Protein AF-L8X4Z8-F1 (afdb_monomer)

Mean predicted aligned error: 19.28 Å

Solvent-accessible surface area (backbone atoms only — not comparable to full-atom values): 21452 Å² total; per-residue (Å²): 132,82,72,72,72,67,65,64,74,78,78,75,81,83,84,75,90,69,88,86,87,74,96,72,87,79,80,78,80,79,64,63,67,67,53,53,59,56,54,59,58,62,73,70,59,78,86,76,79,77,78,77,86,71,89,72,92,74,84,87,75,89,78,90,82,92,80,86,85,85,91,82,91,81,91,78,86,88,82,82,88,81,90,84,88,84,85,83,84,85,89,90,82,90,82,92,83,84,76,95,73,86,73,80,70,75,78,72,76,74,70,78,76,77,73,49,72,63,56,54,49,52,50,49,52,51,49,50,50,51,53,49,51,51,64,65,37,68,80,38,86,81,46,78,50,67,64,47,39,46,45,42,61,70,47,40,36,65,70,48,46,45,60,48,47,54,55,54,68,29,81,86,42,31,62,57,54,60,71,42,45,64,59,52,54,48,50,50,63,65,44,48,62,55,52,54,50,51,52,50,49,38,58,71,62,46,45,58,55,51,52,52,51,47,64,68,44,46,61,56,56,51,51,50,50,49,50,39,58,69,63,45,46,58,55,54,51,52,52,50,51,52,51,53,52,48,48,67,64,44,47,62,57,51,52,50,52,51,53,51,50,51,51,51,46,63,69,48,44,77,62,46,53,61,56,51,73,70,42,86,76,68,56,66,68,51,49,65,72,49,49,48,54,53,54,59,51,57,67,55,60,75,68,63,77,82,78,71,77,85,73,90,68,76,83,76,78,74,77,74,77,80,77,72,78,79,77,83,127

Radius of gyration: 33.54 Å; Cα contacts (8 Å, |Δi|>4): 37; chains: 1; bounding box: 78×81×76 Å

Secondary structure (DSSP, 8-state):
--STTTTTTSSS------------PPPPGGGHHHHHHHHHHHTTS---------------------------------------PPP-----------------------------HHHHHHHHHHHHHHHHHHHHHHT-TT--SHHHHHIIIIIIIIIIIHHHHHHHT-TTTHHHHHHHHHHHHHHHHHHHHHHHHHHHHIIIIIHHHHHHHHHHHHHHHHHHHHHIIIIIHHHHHHHHHHHHHHHHHHHHHHHHHHHHHHHHHHHHHHHHHHHHHH-TTS-HHHIIIIIHHHHHHHHHHTTTTTS----------------PPP---

Foldseek 3Di:
DPPPVPVVVPPPDDPPDDDDDDDDDDDDPPPPPVVVVVVVVVVPDDPPPPPPPDDDDDDDDDDDDDDDDDDDDDDDDDDDDDDDDDDDDDDDDDDDDDDDDPPPPPPPPPDPDPPDPVNVVVVVVVVVVVVVLCVVCVVPPVCPDVVVVCCVPPPCVVPPVVVVVCQCVPPVCVVVVVVCVVVVVVVCVVCVVVVVVVVVCCVVPVVVVVVVVCVVCVVVVVVVVVCCVVPVVVVVVVVVVVVVVVCVVCVVVVVVVVVVVVVVCVVCVVVVVVVVVVDPPDPVVCCVPPVVVVVVVVVVVVVPPPDDDDPPDDPPPPPPPPPDPDPDD

Sequence (329 aa):
MGVVCSMMTLIGRDVVSAPSLYHNPRPSSAFGIQQIQALLLLATMPSTSLRTTSDASRQKPKNKGKVVPQVTSGKQPQGADSTAVVRQPSPISATPKKSKAKNKAKKKEKKPHKTSIFDRLVQLILLGYLLFTVQQCHNDVDLKSPVCKAVQQRILQPLVYQPYNFVVTHPSVAPVLEASKPYRTQAVKASQPLVQAAQKLYIVRVAPHVAQLEKRTRPYVRNLKFHYARNVAPVVRTIQIYYTQLQNTLEPYINQAIAALIRLWLEVQPKLIPLIEESKFIPEWMREHVLIPLMRLRGRTGRIEGNQEPQGRTPHYQITHVEFPASSI

Structure (mmCIF, N/CA/C/O backbone):
data_AF-L8X4Z8-F1
#
_entry.id   AF-L8X4Z8-F1
#
loop_
_atom_site.group_PDB
_atom_site.id
_atom_site.type_symbol
_atom_site.label_atom_id
_atom_site.label_alt_id
_atom_site.label_comp_id
_atom_site.label_asym_id
_atom_site.label_entity_id
_atom_site.label_seq_id
_atom_site.pdbx_PDB_ins_code
_atom_site.Cartn_x
_atom_site.Cartn_y
_atom_site.Cartn_z
_atom_site.occupancy
_atom_site.B_iso_or_equiv
_atom_site.auth_seq_id
_atom_site.auth_comp_id
_atom_site.auth_asym_id
_atom_site.auth_atom_id
_atom_site.pdbx_PDB_model_num
ATOM 1 N N . MET A 1 1 ? -0.930 20.517 9.664 1.00 37.00 1 MET A N 1
ATOM 2 C CA . MET A 1 1 ? -0.672 19.059 9.673 1.00 37.00 1 MET A CA 1
ATOM 3 C C . MET A 1 1 ? -1.125 18.353 10.965 1.00 37.00 1 MET A C 1
ATOM 5 O O . MET A 1 1 ? -0.798 17.194 11.147 1.00 37.00 1 MET A O 1
ATOM 9 N N . GLY A 1 2 ? -1.927 18.983 11.838 1.00 32.34 2 GLY A N 1
ATOM 10 C CA . GLY A 1 2 ? -2.264 18.425 13.160 1.00 32.34 2 GLY A CA 1
ATOM 11 C C . GLY A 1 2 ? -3.538 17.576 13.265 1.00 32.34 2 GLY A C 1
ATOM 12 O O . GLY A 1 2 ? -3.843 17.128 14.358 1.00 32.34 2 GLY A O 1
ATOM 13 N N . VAL A 1 3 ? -4.293 17.352 12.182 1.00 32.88 3 VAL A N 1
ATOM 14 C CA . VAL A 1 3 ? -5.623 16.699 12.272 1.00 32.88 3 VAL A CA 1
ATOM 15 C C . VAL A 1 3 ? -5.598 15.225 11.836 1.00 32.88 3 VAL A C 1
ATOM 17 O O . VAL A 1 3 ? -6.420 14.436 12.281 1.00 32.88 3 VAL A O 1
ATOM 20 N N . VAL A 1 4 ? -4.606 14.803 11.044 1.00 36.41 4 VAL A N 1
ATOM 21 C CA . VAL A 1 4 ? -4.542 13.422 10.517 1.00 36.41 4 VAL A CA 1
ATOM 22 C C . VAL A 1 4 ? -3.961 12.429 11.539 1.00 36.41 4 VAL A C 1
ATOM 24 O O . VAL A 1 4 ? -4.280 11.248 11.501 1.00 36.41 4 VAL A O 1
ATOM 27 N N . CYS A 1 5 ? -3.184 12.896 12.523 1.00 34.69 5 CYS A N 1
ATOM 28 C CA . CYS A 1 5 ? -2.544 12.014 13.509 1.00 34.69 5 CYS A CA 1
ATOM 29 C C . CYS A 1 5 ? -3.503 11.508 14.608 1.00 34.69 5 CYS A C 1
ATOM 31 O O . CYS A 1 5 ? -3.172 10.577 15.331 1.00 34.69 5 CYS A O 1
ATOM 33 N N . SER A 1 6 ? -4.698 12.097 14.751 1.00 33.09 6 SER A N 1
ATOM 34 C CA . SER A 1 6 ? -5.607 11.763 15.860 1.00 33.09 6 SER A CA 1
ATOM 35 C C . SER A 1 6 ? -6.571 10.608 15.543 1.00 33.09 6 SER A C 1
ATOM 37 O O . SER A 1 6 ? -7.033 9.938 16.460 1.00 33.09 6 SER A O 1
ATOM 39 N N . MET A 1 7 ? -6.822 10.300 14.263 1.00 35.19 7 MET A N 1
ATOM 40 C CA . MET A 1 7 ? -7.724 9.200 13.881 1.00 35.19 7 MET A CA 1
ATOM 41 C C . MET A 1 7 ? -7.047 7.825 13.776 1.00 35.19 7 MET A C 1
ATOM 43 O O . MET A 1 7 ? -7.722 6.809 13.910 1.00 35.19 7 MET A O 1
ATOM 47 N N . MET A 1 8 ? -5.725 7.758 13.592 1.00 36.97 8 MET A N 1
ATOM 48 C CA . MET A 1 8 ? -5.013 6.474 13.470 1.00 36.97 8 MET A CA 1
ATOM 49 C C . MET A 1 8 ? -4.748 5.777 14.814 1.00 36.97 8 MET A C 1
ATOM 51 O O . MET A 1 8 ? -4.503 4.574 14.835 1.00 36.97 8 MET A O 1
ATOM 55 N N . THR A 1 9 ? -4.866 6.478 15.943 1.00 40.34 9 THR A N 1
ATOM 56 C CA . THR A 1 9 ? -4.594 5.900 17.273 1.00 40.34 9 THR A CA 1
ATOM 57 C C . THR A 1 9 ? -5.778 5.111 17.849 1.00 40.34 9 THR A C 1
ATOM 59 O O . THR A 1 9 ? -5.594 4.357 18.798 1.00 40.34 9 THR A O 1
ATOM 62 N N . LEU A 1 10 ? -6.981 5.229 17.274 1.00 39.78 10 LEU A N 1
ATOM 63 C CA . LEU A 1 10 ? -8.204 4.604 17.808 1.00 39.78 10 LEU A CA 1
ATOM 64 C C . LEU A 1 10 ? -8.654 3.326 17.081 1.00 39.78 10 LEU A C 1
ATOM 66 O O . LEU A 1 10 ? -9.565 2.664 17.558 1.00 39.78 10 LEU A O 1
ATOM 70 N N . ILE A 1 11 ? -8.017 2.943 15.967 1.00 41.72 11 ILE A N 1
ATOM 71 C CA . ILE A 1 11 ? -8.411 1.745 15.189 1.00 41.72 11 ILE A CA 1
ATOM 72 C C . ILE A 1 11 ? -7.437 0.563 15.414 1.00 41.72 11 ILE A C 1
ATOM 74 O O . ILE A 1 11 ? -7.699 -0.559 14.998 1.00 41.72 11 ILE A O 1
ATOM 78 N N . GLY A 1 12 ? -6.310 0.770 16.109 1.00 35.66 12 GLY A N 1
ATOM 79 C CA . GLY A 1 12 ? -5.199 -0.193 16.115 1.00 35.66 12 GLY A CA 1
ATOM 80 C C . GLY A 1 12 ? -5.082 -1.174 17.288 1.00 35.66 12 GLY A C 1
ATOM 81 O O . GLY A 1 12 ? -4.229 -2.055 17.221 1.00 35.66 12 GLY A O 1
ATOM 82 N N . ARG A 1 1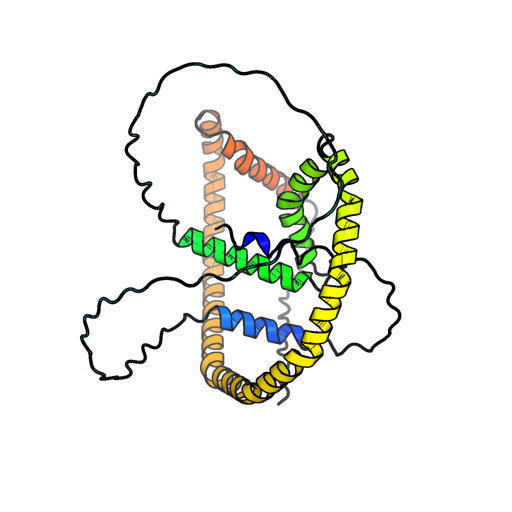3 ? -5.844 -1.048 18.381 1.00 42.56 13 ARG A N 1
ATOM 83 C CA . ARG A 1 13 ? -5.630 -1.886 19.579 1.00 42.56 13 ARG A CA 1
ATOM 84 C C . ARG A 1 13 ? -6.906 -2.087 20.390 1.00 42.56 13 ARG A C 1
ATOM 86 O O . ARG A 1 13 ? -7.042 -1.475 21.432 1.00 42.56 13 ARG A O 1
ATOM 93 N N . ASP A 1 14 ? -7.784 -2.968 19.925 1.00 37.44 14 ASP A N 1
ATOM 94 C CA . ASP A 1 14 ? -8.757 -3.669 20.774 1.00 37.44 14 ASP A CA 1
ATOM 95 C C . ASP A 1 14 ? -9.140 -4.997 20.096 1.00 37.44 14 ASP A C 1
ATOM 97 O O . ASP A 1 14 ? -10.219 -5.158 19.535 1.00 37.44 14 ASP A O 1
ATOM 101 N N . VAL A 1 15 ? -8.221 -5.969 20.123 1.00 42.84 15 VAL A N 1
ATOM 102 C CA . VAL A 1 15 ? -8.575 -7.394 20.020 1.00 42.84 15 VAL A CA 1
ATOM 103 C C . VAL A 1 15 ? -8.307 -7.995 21.393 1.00 42.84 15 VAL A C 1
ATOM 105 O O . VAL A 1 15 ? -7.276 -8.607 21.656 1.00 42.84 15 VAL A O 1
ATOM 108 N N . VAL A 1 16 ? -9.229 -7.727 22.314 1.00 39.03 16 VAL A N 1
ATOM 109 C CA . VAL A 1 16 ? -9.404 -8.554 23.504 1.00 39.03 16 VAL A CA 1
ATOM 110 C C . VAL A 1 16 ? -10.090 -9.827 23.017 1.00 39.03 16 VAL A C 1
ATOM 112 O O . VAL A 1 16 ? -11.229 -9.775 22.557 1.00 39.03 16 VAL A O 1
ATOM 115 N N . SER A 1 17 ? -9.375 -10.952 23.074 1.00 40.72 17 SER A N 1
ATOM 116 C CA . SER A 1 17 ? -9.927 -12.293 22.870 1.00 40.72 17 SER A CA 1
ATOM 117 C C . SER A 1 17 ? -11.180 -12.484 23.722 1.00 40.72 17 SER A C 1
ATOM 119 O O . SER A 1 17 ? -11.093 -12.617 24.941 1.00 40.72 17 SER A O 1
ATOM 121 N N . ALA A 1 18 ? -12.342 -12.520 23.076 1.00 34.31 18 ALA A N 1
ATOM 122 C CA . ALA A 1 18 ? -13.551 -13.106 23.635 1.00 34.31 18 ALA A CA 1
ATOM 123 C C . ALA A 1 18 ? -13.644 -14.572 23.166 1.00 34.31 18 ALA A C 1
ATOM 125 O O . ALA A 1 18 ? -13.315 -14.853 22.009 1.00 34.31 18 ALA A O 1
ATOM 126 N N . PRO A 1 19 ? -14.074 -15.518 24.020 1.00 39.41 19 PRO A N 1
ATOM 127 C CA . PRO A 1 19 ? -14.253 -16.908 23.621 1.00 39.41 19 PRO A CA 1
ATOM 128 C C . PRO A 1 19 ? -15.408 -17.018 22.615 1.00 39.41 19 PRO A C 1
ATOM 130 O O . PRO A 1 19 ? -16.550 -16.662 22.902 1.00 39.41 19 PRO A O 1
ATOM 133 N N . SER A 1 20 ? -15.078 -17.481 21.409 1.00 33.12 20 SER A N 1
ATOM 134 C CA . SER A 1 20 ? -16.014 -17.705 20.309 1.00 33.12 20 SER A CA 1
ATOM 135 C C . SER A 1 20 ? -16.843 -18.958 20.572 1.00 33.12 20 SER A C 1
ATOM 137 O O . SER A 1 20 ? -16.325 -20.072 20.548 1.00 33.12 20 SER A O 1
ATOM 139 N N . LEU A 1 21 ? -18.139 -18.764 20.800 1.00 37.91 21 LEU A N 1
ATOM 140 C CA . LEU A 1 21 ? -19.141 -19.823 20.861 1.00 37.91 21 LEU A CA 1
ATOM 141 C C . LEU A 1 21 ? -20.252 -19.502 19.855 1.00 37.91 21 LEU A C 1
ATOM 143 O O . LEU A 1 21 ? -21.391 -19.321 20.240 1.00 37.91 21 LEU A O 1
ATOM 147 N N . TYR A 1 22 ? -19.921 -19.363 18.567 1.00 34.00 22 TYR A N 1
ATOM 148 C CA . TYR A 1 22 ? -20.911 -19.441 17.484 1.00 34.00 22 TYR A CA 1
ATOM 149 C C . TYR A 1 22 ? -20.244 -19.915 16.189 1.00 34.00 22 TYR A C 1
ATOM 151 O O . TYR A 1 22 ? -19.525 -19.179 15.511 1.00 34.00 22 TYR A O 1
ATOM 159 N N . HIS A 1 23 ? -20.502 -21.176 15.847 1.00 39.84 23 HIS A N 1
ATOM 160 C CA . HIS A 1 23 ? -20.248 -21.735 14.527 1.00 39.84 23 HIS A CA 1
ATOM 161 C C . HIS A 1 23 ? -21.257 -21.121 13.547 1.00 39.84 23 HIS A C 1
ATOM 163 O O . HIS A 1 23 ? -22.454 -21.371 13.649 1.00 39.84 23 HIS A O 1
ATOM 169 N N . ASN A 1 24 ? -20.780 -20.319 12.597 1.00 32.84 24 ASN A N 1
ATOM 170 C CA . ASN A 1 24 ? -21.559 -19.891 11.437 1.00 32.84 24 ASN A CA 1
ATOM 171 C C . ASN A 1 24 ? -20.715 -20.192 10.181 1.00 32.84 24 ASN A C 1
ATOM 173 O O . ASN A 1 24 ? -19.528 -19.838 10.166 1.00 32.84 24 ASN A O 1
ATOM 177 N N . PRO A 1 25 ? -21.240 -20.913 9.174 1.00 41.84 25 PRO A N 1
ATOM 178 C CA . PRO A 1 25 ? -20.458 -21.348 8.023 1.00 41.84 25 PRO A CA 1
ATOM 179 C C . PRO A 1 25 ? -19.967 -20.161 7.183 1.00 41.84 25 PRO A C 1
ATOM 181 O O . PRO A 1 25 ? -20.708 -19.238 6.850 1.00 41.84 25 PRO A O 1
ATOM 184 N N . ARG A 1 26 ? -18.674 -20.209 6.844 1.00 32.94 26 ARG A N 1
ATOM 185 C CA . ARG A 1 26 ? -17.963 -19.237 6.005 1.00 32.94 26 ARG A CA 1
ATOM 186 C C . ARG A 1 26 ? -18.632 -19.090 4.629 1.00 32.94 26 ARG A C 1
ATOM 188 O O . ARG A 1 26 ? -18.750 -20.094 3.927 1.00 32.94 26 ARG A O 1
ATOM 195 N N . PRO A 1 27 ? -18.937 -17.869 4.159 1.00 39.81 27 PRO A N 1
ATOM 196 C CA . PRO A 1 27 ? -19.059 -17.624 2.731 1.00 39.81 27 PRO A CA 1
ATOM 197 C C . PRO A 1 27 ? -17.670 -17.716 2.077 1.00 39.81 27 PRO A C 1
ATOM 199 O O . PRO A 1 27 ? -16.679 -17.179 2.572 1.00 39.81 27 PRO A O 1
ATOM 202 N N . SER A 1 28 ? -17.620 -18.461 0.977 1.00 38.28 28 SER A N 1
ATOM 203 C CA . SER A 1 28 ? -16.429 -18.817 0.206 1.00 38.28 28 SER A CA 1
ATOM 204 C C . SER A 1 28 ? -15.561 -17.602 -0.165 1.00 38.28 28 SER A C 1
ATOM 206 O O . SER A 1 28 ? -16.025 -16.633 -0.767 1.00 38.28 28 SER A O 1
ATOM 208 N N . SER A 1 29 ? -14.272 -17.669 0.173 1.00 42.84 29 SER A N 1
ATOM 209 C CA . SER A 1 29 ? -13.252 -16.613 0.069 1.00 42.84 29 SER A CA 1
ATOM 210 C C . SER A 1 29 ? -12.743 -16.328 -1.355 1.00 42.84 29 SER A C 1
ATOM 212 O O . SER A 1 29 ? -11.677 -15.739 -1.527 1.00 42.84 29 SER A O 1
ATOM 214 N N . ALA A 1 30 ? -13.488 -16.710 -2.394 1.00 43.06 30 ALA A N 1
ATOM 215 C CA . ALA A 1 30 ? -13.075 -16.541 -3.791 1.00 43.06 30 ALA A CA 1
ATOM 216 C C . ALA A 1 30 ? -13.304 -15.118 -4.353 1.00 43.06 30 ALA A C 1
ATOM 218 O O . ALA A 1 30 ? -12.805 -14.792 -5.427 1.00 43.06 30 ALA A O 1
ATOM 219 N N . PHE A 1 31 ? -14.006 -14.233 -3.634 1.00 44.12 31 PHE A N 1
ATOM 220 C CA . PHE A 1 31 ? -14.315 -12.873 -4.111 1.00 44.12 31 PHE A CA 1
ATOM 221 C C . PHE A 1 31 ? -13.237 -11.811 -3.814 1.00 44.12 31 PHE A C 1
ATOM 223 O O . PHE A 1 31 ? -13.295 -10.711 -4.366 1.00 44.12 31 PHE A O 1
ATOM 230 N N . GLY A 1 32 ? -12.242 -12.114 -2.972 1.00 37.72 32 GLY A N 1
ATOM 231 C CA . GLY A 1 32 ? -11.318 -11.102 -2.439 1.00 37.72 32 GLY A CA 1
ATOM 232 C C . GLY A 1 32 ? -10.264 -10.585 -3.425 1.00 37.72 32 GLY A C 1
ATOM 233 O O . GLY A 1 32 ? -9.886 -9.420 -3.356 1.00 37.72 32 GLY A O 1
ATOM 234 N N . ILE A 1 33 ? -9.801 -11.408 -4.371 1.00 42.09 33 ILE A N 1
ATOM 235 C CA . ILE A 1 33 ? -8.648 -11.035 -5.212 1.00 42.09 33 ILE A CA 1
ATOM 236 C C . ILE A 1 33 ? -9.072 -10.172 -6.416 1.00 42.09 33 ILE A C 1
ATOM 238 O O . ILE A 1 33 ? -8.366 -9.229 -6.772 1.00 42.09 33 ILE A O 1
ATOM 242 N N . GLN A 1 34 ? -10.261 -10.391 -6.995 1.00 45.12 34 GLN A N 1
ATOM 243 C CA . GLN A 1 34 ? -10.725 -9.591 -8.141 1.00 45.12 34 GLN A CA 1
ATOM 244 C C . GLN A 1 34 ? -11.189 -8.170 -7.772 1.00 45.12 34 GLN A C 1
ATOM 246 O O . GLN A 1 34 ? -11.127 -7.275 -8.617 1.00 45.12 34 GLN A O 1
ATOM 251 N N . GLN A 1 35 ? -11.630 -7.914 -6.533 1.00 47.50 35 GLN A N 1
ATOM 252 C CA . GLN A 1 35 ? -12.006 -6.550 -6.126 1.00 47.50 35 GLN A CA 1
ATOM 253 C C . GLN A 1 35 ? -10.790 -5.634 -5.929 1.00 47.50 35 GLN A C 1
ATOM 255 O O . GLN A 1 35 ? -10.863 -4.446 -6.248 1.00 47.50 35 GLN A O 1
ATOM 260 N N . ILE A 1 36 ? -9.660 -6.178 -5.466 1.00 48.06 36 ILE A N 1
ATOM 261 C CA . ILE A 1 36 ? -8.453 -5.391 -5.173 1.00 48.06 36 ILE A CA 1
ATOM 262 C C . ILE A 1 36 ? -7.831 -4.837 -6.465 1.00 48.06 36 ILE A C 1
ATOM 264 O O . ILE A 1 36 ? -7.404 -3.684 -6.501 1.00 48.06 36 ILE A O 1
ATOM 268 N N . GLN A 1 37 ? -7.867 -5.600 -7.562 1.00 48.50 37 GLN A N 1
ATOM 269 C CA . GLN A 1 37 ? -7.353 -5.146 -8.860 1.00 48.50 37 GLN A CA 1
ATOM 270 C C . GLN A 1 37 ? -8.207 -4.018 -9.474 1.00 48.50 37 GLN A C 1
ATOM 272 O O . GLN A 1 37 ? -7.670 -3.114 -10.111 1.00 48.50 37 GLN A O 1
ATOM 277 N N . ALA A 1 38 ? -9.522 -4.013 -9.224 1.00 45.75 38 ALA A N 1
ATOM 278 C CA . ALA A 1 38 ? -10.418 -2.945 -9.672 1.00 45.75 38 ALA A CA 1
ATOM 279 C C . ALA A 1 38 ? -10.247 -1.644 -8.861 1.00 45.75 38 ALA A C 1
ATOM 281 O O . ALA A 1 38 ? -10.304 -0.555 -9.430 1.00 45.75 38 ALA A O 1
ATOM 282 N N . LEU A 1 39 ? -9.992 -1.744 -7.551 1.00 45.56 39 LEU A N 1
ATOM 283 C CA . LEU A 1 39 ? -9.729 -0.587 -6.685 1.00 45.56 39 LEU A CA 1
ATOM 284 C C . LEU A 1 39 ? -8.369 0.068 -6.973 1.00 45.56 39 LEU A C 1
ATOM 286 O O . LEU A 1 39 ? -8.277 1.295 -6.963 1.00 45.56 39 LEU A O 1
ATOM 290 N N . LEU A 1 40 ? -7.339 -0.719 -7.309 1.00 42.66 40 LEU A N 1
ATOM 291 C CA . LEU A 1 40 ? -6.023 -0.185 -7.679 1.00 42.66 40 LEU A CA 1
ATOM 292 C C . LEU A 1 40 ? -6.044 0.551 -9.037 1.00 42.66 40 LEU A C 1
ATOM 294 O O . LEU A 1 40 ? -5.334 1.539 -9.207 1.00 42.66 40 LEU A O 1
ATOM 298 N N . LEU A 1 41 ? -6.893 0.118 -9.980 1.00 47.47 41 LEU A N 1
ATOM 299 C CA . LEU A 1 41 ? -7.085 0.776 -11.284 1.00 47.47 41 LEU A CA 1
ATOM 300 C C . LEU A 1 41 ? -7.941 2.054 -11.213 1.00 47.47 41 LEU A C 1
ATOM 302 O O . LEU A 1 41 ? -7.772 2.948 -12.038 1.00 47.47 41 LEU A O 1
ATOM 306 N N . LEU A 1 42 ? -8.836 2.177 -10.228 1.00 45.06 42 LEU A N 1
ATOM 307 C CA . LEU A 1 42 ? -9.616 3.405 -10.013 1.00 45.06 42 LEU A CA 1
ATOM 308 C C . LEU A 1 42 ? -8.787 4.524 -9.357 1.00 45.06 42 LEU A C 1
ATOM 310 O O . LEU A 1 42 ? -9.090 5.698 -9.554 1.00 45.06 42 LEU A O 1
ATOM 314 N N . ALA A 1 43 ? -7.723 4.182 -8.623 1.00 41.16 43 ALA A N 1
ATOM 315 C CA . ALA A 1 43 ? -6.859 5.154 -7.947 1.00 41.16 43 ALA A CA 1
ATOM 316 C C . ALA A 1 43 ? -5.835 5.848 -8.871 1.00 41.16 43 ALA A C 1
ATOM 318 O O . ALA A 1 43 ? -5.255 6.859 -8.478 1.00 41.16 43 ALA A O 1
ATOM 319 N N . THR A 1 44 ? -5.609 5.341 -10.090 1.00 40.34 44 THR A N 1
ATOM 320 C CA . THR A 1 44 ? -4.631 5.890 -11.052 1.00 40.34 44 THR A CA 1
ATOM 321 C C . THR A 1 44 ? -5.255 6.690 -12.195 1.00 40.34 44 THR A C 1
ATOM 323 O O . THR A 1 44 ? -4.532 7.191 -13.055 1.00 40.34 44 THR A O 1
ATOM 326 N N . MET A 1 45 ? -6.578 6.872 -12.205 1.00 34.78 45 MET A N 1
ATOM 327 C CA . MET A 1 45 ? -7.236 7.740 -13.181 1.00 34.78 45 MET A CA 1
ATOM 328 C C . MET A 1 45 ? -6.933 9.213 -12.848 1.00 34.78 45 MET A C 1
ATOM 330 O O . MET A 1 45 ? -7.309 9.680 -11.768 1.00 34.78 45 MET A O 1
ATOM 334 N N . PRO A 1 46 ? -6.266 9.978 -13.735 1.00 41.84 46 PRO A N 1
ATOM 335 C CA . PRO A 1 46 ? -6.149 11.416 -13.559 1.00 41.84 46 PRO A CA 1
ATOM 336 C C . PRO A 1 46 ? -7.558 12.009 -13.576 1.00 41.84 46 PRO A C 1
ATOM 338 O O . PRO A 1 46 ? -8.340 11.752 -14.488 1.00 41.84 46 PRO A O 1
ATOM 341 N N . SER A 1 47 ? -7.885 12.793 -12.550 1.00 38.56 47 SER A N 1
ATOM 342 C CA . SER A 1 47 ? -9.129 13.554 -12.485 1.00 38.56 47 SER A CA 1
ATOM 343 C C . SER A 1 47 ? -9.149 14.553 -13.645 1.00 38.56 47 SER A C 1
ATOM 345 O O . SER A 1 47 ? -8.624 15.664 -13.544 1.00 38.56 47 SER A O 1
ATOM 347 N N . THR A 1 48 ? -9.696 14.144 -14.790 1.00 39.06 48 THR A N 1
ATOM 348 C CA . THR A 1 48 ? -10.044 15.057 -15.871 1.00 39.06 48 THR A CA 1
ATOM 349 C C . THR A 1 48 ? -11.189 15.908 -15.353 1.00 39.06 48 THR A C 1
ATOM 351 O O . THR A 1 48 ? -12.344 15.485 -15.335 1.00 39.06 48 THR A O 1
ATOM 354 N N . SER A 1 49 ? -10.834 17.095 -14.869 1.00 36.50 49 SER A N 1
ATOM 355 C CA . SER A 1 49 ? -11.754 18.177 -14.552 1.00 36.50 49 SER A CA 1
ATOM 356 C C . SER A 1 49 ? -12.589 18.481 -15.797 1.00 36.50 49 SER A C 1
ATOM 358 O O . SER A 1 49 ? -12.155 19.212 -16.689 1.00 36.50 49 SER A O 1
ATOM 360 N N . LEU A 1 50 ? -13.774 17.872 -15.889 1.00 36.22 50 LEU A N 1
ATOM 361 C CA . LEU A 1 50 ? -14.803 18.300 -16.823 1.00 36.22 50 LEU A CA 1
ATOM 362 C C . LEU A 1 50 ? -15.241 19.695 -16.369 1.00 36.22 50 LEU A C 1
ATOM 364 O O . LEU A 1 50 ? -16.037 19.851 -15.444 1.00 36.22 50 LEU A O 1
ATOM 368 N N . ARG A 1 51 ? -14.697 20.725 -17.020 1.00 38.44 51 ARG A N 1
ATOM 369 C CA . ARG A 1 51 ? -15.300 22.056 -17.031 1.00 38.44 51 ARG A CA 1
ATOM 370 C C . ARG A 1 51 ? -16.639 21.942 -17.750 1.00 38.44 51 ARG A C 1
ATOM 372 O O . ARG A 1 51 ? -16.711 22.041 -18.968 1.00 38.44 51 ARG A O 1
ATOM 379 N N . THR A 1 52 ? -17.701 21.743 -16.984 1.00 36.81 52 THR A N 1
ATOM 380 C CA . THR A 1 52 ? -19.057 22.061 -17.419 1.00 36.81 52 THR A CA 1
ATOM 381 C C . THR A 1 52 ? -19.174 23.582 -17.463 1.00 36.81 52 THR A C 1
ATOM 383 O O . THR A 1 52 ? -19.395 24.235 -16.444 1.00 36.81 52 THR A O 1
ATOM 386 N N . THR A 1 53 ? -18.969 24.165 -18.642 1.00 45.66 53 THR A N 1
ATOM 387 C CA . THR A 1 53 ? -19.444 25.513 -18.959 1.00 45.66 53 THR A CA 1
ATOM 388 C C . THR A 1 53 ? -20.955 25.431 -19.138 1.00 45.66 53 THR A C 1
ATOM 390 O O . THR A 1 53 ? -21.450 25.246 -20.245 1.00 45.66 53 THR A O 1
ATOM 393 N N . SER A 1 54 ? -21.687 25.475 -18.029 1.00 45.16 54 SER A N 1
ATOM 394 C CA . SER A 1 54 ? -23.126 25.709 -18.044 1.00 45.16 54 SER A CA 1
ATOM 395 C C . SER A 1 54 ? -23.366 27.198 -17.839 1.00 45.16 54 SER A C 1
ATOM 397 O O . SER A 1 54 ? -23.123 27.731 -16.752 1.00 45.16 54 SER A O 1
ATOM 399 N N . ASP A 1 55 ? -23.822 27.835 -18.911 1.00 47.66 55 ASP A N 1
ATOM 400 C CA . ASP A 1 55 ? -24.517 29.111 -18.915 1.00 47.66 55 ASP A CA 1
ATOM 401 C C . ASP A 1 55 ? -25.475 29.243 -17.728 1.00 47.66 55 ASP A C 1
ATOM 403 O O . ASP A 1 55 ? -26.392 28.443 -17.543 1.00 47.66 55 ASP A O 1
ATOM 407 N N . ALA A 1 56 ? -25.284 30.303 -16.948 1.00 42.81 56 ALA A N 1
ATOM 408 C CA . ALA A 1 56 ? -26.300 30.825 -16.051 1.00 42.81 56 ALA A CA 1
ATOM 409 C C . ALA A 1 56 ? -26.136 32.342 -15.950 1.00 42.81 56 ALA A C 1
ATOM 411 O O . ALA A 1 56 ? -25.489 32.888 -15.056 1.00 42.81 56 ALA A O 1
ATOM 412 N N . SER A 1 57 ? -26.777 33.026 -16.895 1.00 46.84 57 SER A N 1
ATOM 413 C CA . SER A 1 57 ? -27.327 34.357 -16.670 1.00 46.84 57 SER A CA 1
ATOM 414 C C . SER A 1 57 ? -28.109 34.379 -15.355 1.00 46.84 57 SER A C 1
ATOM 416 O O . SER A 1 57 ? -29.150 33.734 -15.260 1.00 46.84 57 SER A O 1
ATOM 418 N N . ARG A 1 58 ? -27.672 35.164 -14.361 1.00 46.56 58 ARG A N 1
ATOM 419 C CA . ARG A 1 58 ? -28.601 35.862 -13.456 1.00 46.56 58 ARG A CA 1
ATOM 420 C C . ARG A 1 58 ? -27.925 36.951 -12.624 1.00 46.56 58 ARG A C 1
ATOM 422 O O . ARG A 1 58 ? -27.196 36.700 -11.676 1.00 46.56 58 ARG A O 1
ATOM 429 N N . GLN A 1 59 ? -28.238 38.177 -13.031 1.00 41.62 59 GLN A N 1
ATOM 430 C CA . GLN A 1 59 ? -28.721 39.279 -12.199 1.00 41.62 59 GLN A CA 1
ATOM 431 C C . GLN A 1 59 ? -28.040 39.518 -10.846 1.00 41.62 59 GLN A C 1
ATOM 433 O O . GLN A 1 59 ? -28.308 38.897 -9.825 1.00 41.62 59 GLN A O 1
ATOM 438 N N . LYS A 1 60 ? -27.258 40.591 -10.873 1.00 49.94 60 LYS A N 1
ATOM 439 C CA . LYS A 1 60 ? -26.842 41.448 -9.769 1.00 49.94 60 LYS A CA 1
ATOM 440 C C . LYS A 1 60 ? -28.062 42.145 -9.143 1.00 49.94 60 LYS A C 1
ATOM 442 O O . LYS A 1 60 ? -28.753 42.862 -9.867 1.00 49.94 60 LYS A O 1
ATOM 447 N N . PRO A 1 61 ? -28.234 42.100 -7.811 1.00 51.53 61 PRO A N 1
ATOM 448 C CA . PRO A 1 61 ? -28.824 43.222 -7.101 1.00 51.53 61 PRO A CA 1
ATOM 449 C C . PRO A 1 61 ? -27.776 43.871 -6.198 1.00 51.53 61 PRO A C 1
ATOM 451 O O . PRO A 1 61 ? -27.189 43.256 -5.310 1.00 51.53 61 PRO A O 1
ATOM 454 N N . LYS A 1 62 ? -27.576 45.170 -6.430 1.00 53.59 62 LYS A N 1
ATOM 455 C CA . LYS A 1 62 ? -27.189 46.110 -5.377 1.00 53.59 62 LYS A CA 1
ATOM 456 C C . LYS A 1 62 ? -28.237 46.007 -4.266 1.00 53.59 62 LYS A C 1
ATOM 458 O O . LYS A 1 62 ? -29.416 46.084 -4.584 1.00 53.59 62 LYS A O 1
ATOM 463 N N . ASN A 1 63 ? -27.819 45.968 -3.003 1.00 46.03 63 ASN A N 1
ATOM 464 C CA . ASN A 1 63 ? -28.379 46.895 -2.021 1.00 46.03 63 ASN A CA 1
ATOM 465 C C . ASN A 1 63 ? -27.472 47.101 -0.799 1.00 46.03 63 ASN A C 1
ATOM 467 O O . ASN A 1 63 ? -27.074 46.173 -0.102 1.00 46.03 63 ASN A O 1
ATOM 471 N N . LYS A 1 64 ? -27.154 48.383 -0.591 1.00 49.66 64 LYS A N 1
ATOM 472 C CA . LYS A 1 64 ? -26.708 48.993 0.663 1.00 49.66 64 LYS A CA 1
ATOM 473 C C . LYS A 1 64 ? -27.818 48.818 1.702 1.00 49.66 64 LYS A C 1
ATOM 475 O O . LYS A 1 64 ? -28.974 49.050 1.372 1.00 49.66 64 LYS A O 1
ATOM 480 N N . GLY A 1 65 ? -27.466 48.521 2.949 1.00 48.50 65 GLY A N 1
ATOM 481 C CA . GLY A 1 65 ? -28.436 48.517 4.045 1.00 48.50 65 GLY A CA 1
ATOM 482 C C . GLY A 1 65 ? -27.800 48.243 5.400 1.00 48.50 65 GLY A C 1
ATOM 483 O O . GLY A 1 65 ? -27.691 47.103 5.826 1.00 48.50 65 GLY A O 1
ATOM 484 N N . LYS A 1 66 ? -27.360 49.316 6.054 1.00 53.94 66 LYS A N 1
ATOM 485 C CA . LYS A 1 66 ? -26.906 49.393 7.445 1.00 53.94 66 LYS A CA 1
ATOM 486 C C . LYS A 1 66 ? -28.137 49.428 8.354 1.00 53.94 66 LYS A C 1
ATOM 488 O O . LYS A 1 66 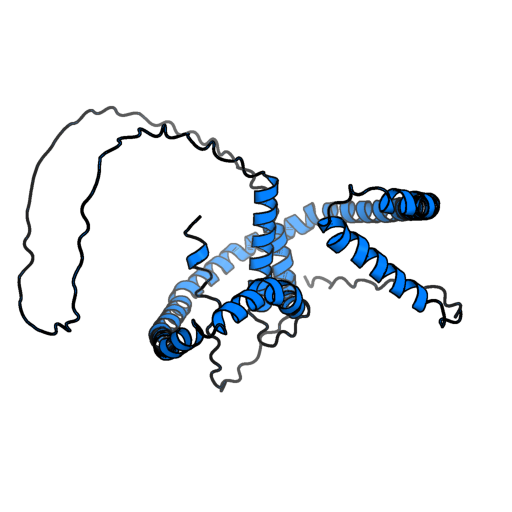? -28.836 50.431 8.301 1.00 53.94 66 LYS A O 1
ATOM 493 N N . VAL A 1 67 ? -28.368 48.418 9.198 1.00 54.41 67 VAL A N 1
ATOM 494 C CA . VAL A 1 67 ? -29.268 48.524 10.366 1.00 54.41 67 VAL A CA 1
ATOM 495 C C . VAL A 1 67 ? -28.749 47.648 11.518 1.00 54.41 67 VAL A C 1
ATOM 497 O O . VAL A 1 67 ? -28.497 46.460 11.350 1.00 54.41 67 VAL A O 1
ATOM 500 N N . VAL A 1 68 ? -28.582 48.293 12.674 1.00 55.62 68 VAL A N 1
ATOM 501 C CA . VAL A 1 68 ? -28.421 47.756 14.040 1.00 55.62 68 VAL A CA 1
ATOM 502 C C . VAL A 1 68 ? -29.821 47.751 14.680 1.00 55.62 68 VAL A C 1
ATOM 504 O O . VAL A 1 68 ? -30.559 48.700 14.409 1.00 55.62 68 VAL A O 1
ATOM 507 N N . PRO A 1 69 ? -30.243 46.713 15.434 1.00 55.34 69 PRO A N 1
ATOM 508 C CA . PRO A 1 69 ? -30.349 46.786 16.915 1.00 55.34 69 PRO A CA 1
ATOM 509 C C . PRO A 1 69 ? -30.029 45.434 17.608 1.00 55.34 69 PRO A C 1
ATOM 511 O O . PRO A 1 69 ? -30.231 44.370 17.040 1.00 55.34 69 PRO A O 1
ATOM 514 N N . GLN A 1 70 ? -29.294 45.374 18.724 1.00 44.00 70 GLN A N 1
ATOM 515 C CA . GLN A 1 70 ? -29.652 45.654 20.131 1.00 44.00 70 GLN A CA 1
ATOM 516 C C . GLN A 1 70 ? -30.638 44.645 20.791 1.00 44.00 70 GLN A C 1
ATOM 518 O O . GLN A 1 70 ? -31.836 44.720 20.577 1.00 44.00 70 GLN A O 1
ATOM 523 N N . VAL A 1 71 ? -30.057 43.778 21.647 1.00 51.03 71 VAL A N 1
ATOM 524 C CA . VAL A 1 71 ? -30.493 43.244 22.972 1.00 51.03 71 VAL A CA 1
ATOM 525 C C . VAL A 1 71 ? -31.809 42.455 23.134 1.00 51.03 71 VAL A C 1
ATOM 527 O O . VAL A 1 71 ? -32.879 43.012 22.970 1.00 51.03 71 VAL A O 1
ATOM 530 N N . THR A 1 72 ? -31.679 41.232 23.688 1.00 47.53 72 THR A N 1
ATOM 531 C CA . THR A 1 72 ? -32.455 40.599 24.803 1.00 47.53 72 THR A CA 1
ATOM 532 C C . THR A 1 72 ? -31.697 39.310 25.184 1.00 47.53 72 THR A C 1
ATOM 534 O O . THR A 1 72 ? -31.550 38.437 24.339 1.00 47.53 72 THR A O 1
ATOM 537 N N . SER A 1 73 ? -30.936 39.204 26.281 1.00 47.56 73 SER A N 1
ATOM 538 C CA . SER A 1 73 ? -31.303 39.028 2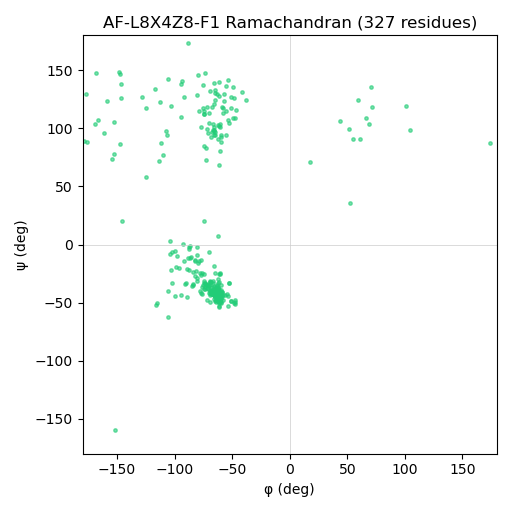7.701 1.00 47.56 73 SER A CA 1
ATOM 539 C C . SER A 1 73 ? -32.279 37.870 27.988 1.00 47.56 73 SER A C 1
ATOM 541 O O . SER A 1 73 ? -33.486 38.019 27.843 1.00 47.56 73 SER A O 1
ATOM 543 N N . GLY A 1 74 ? -31.736 36.734 28.441 1.00 45.28 74 GLY A N 1
ATOM 544 C CA . GLY A 1 74 ? -32.436 35.609 29.084 1.00 45.28 74 GLY A CA 1
ATOM 545 C C . GLY A 1 74 ? -31.388 34.781 29.843 1.00 45.28 74 GLY A C 1
ATOM 546 O O . GLY A 1 74 ? -30.510 34.199 29.222 1.00 45.28 74 GLY A O 1
ATOM 547 N N . LYS A 1 75 ? -31.199 34.992 31.151 1.00 42.28 75 LYS A N 1
ATOM 548 C CA . LYS A 1 75 ? -31.898 34.377 32.300 1.00 42.28 75 LYS A CA 1
ATOM 549 C C . LYS A 1 75 ? -31.724 32.849 32.338 1.00 42.28 75 LYS A C 1
ATOM 551 O O . LYS A 1 75 ? -32.527 32.113 31.781 1.00 42.28 75 LYS A O 1
ATOM 556 N N . GLN A 1 76 ? -30.682 32.400 33.040 1.00 47.44 76 GLN A N 1
ATOM 557 C CA . GLN A 1 76 ? -30.452 31.004 33.423 1.00 47.44 76 GLN A CA 1
ATOM 558 C C . GLN A 1 76 ? -30.470 30.916 34.964 1.00 47.44 76 GLN A C 1
ATOM 560 O O . GLN A 1 76 ? -29.893 31.796 35.609 1.00 47.44 76 GLN A O 1
ATOM 565 N N . PRO A 1 77 ? -31.177 29.940 35.566 1.00 61.41 77 PRO A N 1
ATOM 566 C CA . PRO A 1 77 ? -31.413 29.907 37.005 1.00 61.41 77 PRO A CA 1
ATOM 567 C C . PRO A 1 77 ? -30.217 29.372 37.801 1.00 61.41 77 PRO A C 1
ATOM 569 O O . PRO A 1 77 ? -29.490 28.480 37.366 1.00 61.41 77 PRO A O 1
ATOM 572 N N . GLN A 1 78 ? -30.073 29.952 38.991 1.00 47.78 78 GLN A N 1
ATOM 573 C CA . GLN A 1 78 ? -29.226 29.529 40.100 1.00 47.78 78 GLN A CA 1
ATOM 574 C C . GLN A 1 78 ? -29.803 28.292 40.809 1.00 47.78 78 GLN A C 1
ATOM 576 O O . GLN A 1 78 ? -31.016 28.160 40.951 1.00 47.78 78 GLN A O 1
ATOM 581 N N . GLY A 1 79 ? -28.899 27.455 41.314 1.00 43.09 79 GLY A N 1
ATOM 582 C CA . GLY A 1 79 ? -29.104 26.379 42.292 1.00 43.09 79 GLY A CA 1
ATOM 583 C C . GLY A 1 79 ? -27.772 25.626 42.402 1.00 43.09 79 GLY A C 1
ATOM 584 O O . GLY A 1 79 ? -27.411 24.929 41.462 1.00 43.09 79 GLY A O 1
ATOM 585 N N . ALA A 1 80 ? -26.835 26.027 43.265 1.00 48.16 80 ALA A N 1
ATOM 586 C CA . ALA A 1 80 ? -26.763 25.883 44.728 1.00 48.16 80 ALA A CA 1
ATOM 587 C C . ALA A 1 80 ? -26.498 24.430 45.183 1.00 48.16 80 ALA A C 1
ATOM 589 O O . ALA A 1 80 ? -27.320 23.553 44.942 1.00 48.16 80 ALA A O 1
ATOM 590 N N . ASP A 1 81 ? -25.350 24.277 45.863 1.00 43.28 81 ASP A N 1
ATOM 591 C CA . ASP A 1 81 ? -24.890 23.193 46.754 1.00 43.28 81 ASP A CA 1
ATOM 592 C C . ASP A 1 81 ? -24.544 21.821 46.121 1.00 43.28 81 ASP A C 1
ATOM 594 O O . ASP A 1 81 ? -25.259 21.303 45.280 1.00 43.28 81 ASP A O 1
ATOM 598 N N . SER A 1 82 ? -23.454 21.111 46.447 1.00 42.78 82 SER A N 1
ATOM 599 C CA . SER A 1 82 ? -22.433 21.284 47.481 1.00 42.78 82 SER A CA 1
ATOM 600 C C . SER A 1 82 ? -21.238 20.333 47.240 1.00 42.78 82 SER A C 1
ATOM 602 O O . SER A 1 82 ? -21.413 19.198 46.814 1.00 42.78 82 SER A O 1
ATOM 604 N N . THR A 1 83 ? -20.042 20.798 47.616 1.00 44.22 83 THR A N 1
ATOM 605 C CA . THR A 1 83 ? -18.951 20.048 48.286 1.00 44.22 83 THR A CA 1
ATOM 606 C C . THR A 1 83 ? -18.207 18.899 47.567 1.00 44.22 83 THR A C 1
ATOM 608 O O . THR A 1 83 ? -18.681 17.774 47.516 1.00 44.22 83 THR A O 1
ATOM 611 N N . ALA A 1 84 ? -16.938 19.138 47.192 1.00 44.03 84 ALA A N 1
ATOM 612 C CA . ALA A 1 84 ? -15.766 18.369 47.666 1.00 44.03 84 ALA A CA 1
ATOM 613 C C . ALA A 1 84 ? -14.469 18.929 47.050 1.00 44.03 84 ALA A C 1
ATOM 615 O O . ALA A 1 84 ? -13.998 18.519 45.991 1.00 44.03 84 ALA A O 1
ATOM 616 N N . VAL A 1 85 ? -13.896 19.903 47.754 1.00 43.97 85 VAL A N 1
ATOM 617 C CA . VAL A 1 85 ? -12.549 20.435 47.544 1.00 43.97 85 VAL A CA 1
ATOM 618 C C . VAL A 1 85 ? -11.546 19.420 48.096 1.00 43.97 85 VAL A C 1
ATOM 620 O O . VAL A 1 85 ? -11.520 19.188 49.302 1.00 43.97 85 VAL A O 1
ATOM 623 N N . VAL A 1 86 ? -10.686 18.858 47.240 1.00 52.00 86 VAL A N 1
ATOM 624 C CA . VAL A 1 86 ? -9.421 18.250 47.678 1.00 52.00 86 VAL A CA 1
ATOM 625 C C . VAL A 1 86 ? -8.281 19.210 47.356 1.00 52.00 86 VAL A C 1
ATOM 627 O O . VAL A 1 86 ? -8.045 19.630 46.228 1.00 52.00 86 VAL A O 1
ATOM 630 N N . ARG A 1 87 ? -7.639 19.578 48.453 1.00 51.72 87 ARG A N 1
ATOM 631 C CA . ARG A 1 87 ? -6.599 20.563 48.702 1.00 51.72 87 ARG A CA 1
ATOM 632 C C . ARG A 1 87 ? -5.239 19.979 48.307 1.00 51.72 87 ARG A C 1
ATOM 634 O O . ARG A 1 87 ? -4.881 18.930 48.829 1.00 51.72 87 ARG A O 1
ATOM 641 N N . GLN A 1 88 ? -4.442 20.675 47.496 1.00 46.06 88 GLN A N 1
ATOM 642 C CA . GLN A 1 88 ? -2.979 20.561 47.574 1.00 46.06 88 GLN A CA 1
ATOM 643 C C . GLN A 1 88 ? -2.291 21.890 47.214 1.00 46.06 88 GLN A C 1
ATOM 645 O O . GLN A 1 88 ? -2.846 22.670 46.440 1.00 46.06 88 GLN A O 1
ATOM 650 N N . PRO A 1 89 ? -1.137 22.189 47.838 1.00 53.97 89 PRO A N 1
ATOM 651 C CA . PRO A 1 89 ? -0.710 23.545 48.156 1.00 53.97 89 PRO A CA 1
ATOM 652 C C . PRO A 1 89 ? 0.420 24.070 47.257 1.00 53.97 89 PRO A C 1
ATOM 654 O O . PRO A 1 89 ? 1.379 23.369 46.952 1.00 53.97 89 PRO A O 1
ATOM 657 N N . SER A 1 90 ? 0.336 25.357 46.929 1.00 56.31 90 SER A N 1
ATOM 658 C CA . SER A 1 90 ? 1.481 26.255 46.656 1.00 56.31 90 SER A CA 1
ATOM 659 C C . SER A 1 90 ? 1.943 26.890 47.998 1.00 56.31 90 SER A C 1
ATOM 661 O O . SER A 1 90 ? 1.162 26.744 48.945 1.00 56.31 90 SER A O 1
ATOM 663 N N . PRO A 1 91 ? 3.056 27.670 48.155 1.00 64.25 91 PRO A N 1
ATOM 664 C CA . PRO A 1 91 ? 3.843 28.423 47.146 1.00 64.25 91 PRO A CA 1
ATOM 665 C C . PRO A 1 91 ? 5.368 28.649 47.462 1.00 64.25 91 PRO A C 1
ATOM 667 O O . PRO A 1 91 ? 5.927 28.016 48.349 1.00 64.25 91 PRO A O 1
ATOM 670 N N . ILE A 1 92 ? 5.973 29.659 46.790 1.00 50.94 92 ILE A N 1
ATOM 671 C CA . ILE A 1 92 ? 7.250 30.400 47.035 1.00 50.94 92 ILE A CA 1
ATOM 672 C C . ILE A 1 92 ? 8.420 29.916 46.130 1.00 50.94 92 ILE A C 1
ATOM 674 O O . ILE A 1 92 ? 8.775 28.752 46.157 1.00 50.94 92 ILE A O 1
ATOM 678 N N . SER A 1 93 ? 9.058 30.712 45.257 1.00 48.22 93 SER A N 1
ATOM 679 C CA . SER A 1 93 ? 9.528 32.090 45.432 1.00 48.22 93 SER A CA 1
ATOM 680 C C . SER A 1 93 ? 9.505 32.944 44.154 1.00 48.22 93 SER A C 1
ATOM 682 O O . SER A 1 93 ? 9.713 32.489 43.030 1.00 48.22 93 SER A O 1
ATOM 684 N N . ALA A 1 94 ? 9.269 34.237 44.370 1.00 54.38 94 ALA A N 1
ATOM 685 C CA . ALA A 1 94 ? 9.461 35.299 43.402 1.00 54.38 94 ALA A CA 1
ATOM 686 C C . ALA A 1 94 ? 10.954 35.613 43.230 1.00 54.38 94 ALA A C 1
ATOM 688 O O . ALA A 1 94 ? 11.671 35.798 44.211 1.00 54.38 94 ALA A O 1
ATOM 689 N N . THR A 1 95 ? 11.394 35.806 41.988 1.00 56.59 95 THR A N 1
ATOM 690 C CA . THR A 1 95 ? 12.533 36.682 41.688 1.00 56.59 95 THR A CA 1
ATOM 691 C C . THR A 1 95 ? 12.095 37.737 40.669 1.00 56.59 95 THR A C 1
ATOM 693 O O . THR A 1 95 ? 11.687 37.402 39.556 1.00 56.59 95 THR A O 1
ATOM 696 N N . PRO A 1 96 ? 12.134 39.031 41.027 1.00 70.25 96 PRO A N 1
ATOM 697 C CA . PRO A 1 96 ? 11.901 40.117 40.098 1.00 70.25 96 PRO A CA 1
ATOM 698 C C . PRO A 1 96 ? 13.250 40.544 39.529 1.00 70.25 96 PRO A C 1
ATOM 700 O O . PRO A 1 96 ? 14.145 40.870 40.308 1.00 70.25 96 PRO A O 1
ATOM 703 N N . LYS A 1 97 ? 13.405 40.601 38.200 1.00 49.38 97 LYS A N 1
ATOM 704 C CA . LYS A 1 97 ? 14.268 41.606 37.555 1.00 49.38 97 LYS A CA 1
ATOM 705 C C . LYS A 1 97 ? 14.244 41.544 36.024 1.00 49.38 97 LYS A C 1
ATOM 707 O O . LYS A 1 97 ? 14.596 40.548 35.411 1.00 49.38 97 LYS A O 1
ATOM 712 N N . LYS A 1 98 ? 14.022 42.743 35.474 1.00 52.72 98 LYS A N 1
ATOM 713 C CA . LYS A 1 98 ? 14.862 43.384 34.446 1.00 52.72 98 LYS A CA 1
ATOM 714 C C . LYS A 1 98 ? 14.330 43.395 33.005 1.00 52.72 98 LYS A C 1
ATOM 716 O O . LYS A 1 98 ? 14.491 42.482 32.210 1.00 52.72 98 LYS A O 1
ATOM 721 N N . SER A 1 99 ? 13.757 44.566 32.709 1.00 48.91 99 SER A N 1
ATOM 722 C CA . SER A 1 99 ? 13.894 45.349 31.474 1.00 48.91 99 SER A CA 1
ATOM 723 C C . SER A 1 99 ? 13.570 44.668 30.141 1.00 48.91 99 SER A C 1
ATOM 725 O O . SER A 1 99 ? 14.435 44.189 29.419 1.00 48.91 99 SER A O 1
ATOM 727 N N . LYS A 1 100 ? 12.301 44.795 29.752 1.00 57.28 100 LYS A N 1
ATOM 728 C CA . LYS A 1 100 ? 11.841 45.627 28.622 1.00 57.28 100 LYS A CA 1
ATOM 729 C C . LYS A 1 100 ? 12.929 46.054 27.608 1.00 57.28 100 LYS A C 1
ATOM 731 O O . LYS A 1 100 ? 13.239 47.234 27.497 1.00 57.28 100 LYS A O 1
ATOM 736 N N . ALA A 1 101 ? 13.427 45.119 26.803 1.00 53.59 101 ALA A N 1
ATOM 737 C CA . ALA A 1 101 ? 14.050 45.412 25.512 1.00 53.59 101 ALA A CA 1
ATOM 738 C C . ALA A 1 101 ? 13.087 44.969 24.405 1.00 53.59 101 ALA A C 1
ATOM 740 O O . ALA A 1 101 ? 12.977 43.795 24.052 1.00 53.59 101 ALA A O 1
ATOM 741 N N . LYS A 1 102 ? 12.328 45.940 23.892 1.00 57.00 102 LYS A N 1
ATOM 742 C CA . LYS A 1 102 ? 11.390 45.797 22.775 1.00 57.00 102 LYS A CA 1
ATOM 743 C C . LYS A 1 102 ? 12.183 45.642 21.473 1.00 57.00 102 LYS A C 1
ATOM 745 O O . LYS A 1 102 ? 12.213 46.552 20.650 1.00 57.00 102 LYS A O 1
ATOM 750 N N . ASN A 1 103 ? 12.814 44.487 21.270 1.00 53.03 103 ASN A N 1
ATOM 751 C CA . ASN A 1 103 ? 13.342 44.119 19.963 1.00 53.03 103 ASN A CA 1
ATOM 752 C C . ASN A 1 103 ? 12.156 43.780 19.058 1.00 53.03 103 ASN A C 1
ATOM 754 O O . ASN A 1 103 ? 11.592 42.688 19.115 1.00 53.03 103 ASN A O 1
ATOM 758 N N . LYS A 1 104 ? 11.766 44.749 18.219 1.00 58.75 104 LYS A N 1
ATOM 759 C CA . LYS A 1 104 ? 10.971 44.507 17.010 1.00 58.75 104 LYS A CA 1
ATOM 760 C C . LYS A 1 104 ? 11.791 43.583 16.104 1.00 58.75 104 LYS A C 1
ATOM 762 O O . LYS A 1 104 ? 12.456 44.038 15.176 1.00 58.75 104 LYS A O 1
ATOM 767 N N . ALA A 1 105 ? 11.771 42.285 16.394 1.00 59.66 105 ALA A N 1
ATOM 768 C CA . ALA A 1 105 ? 12.251 41.269 15.481 1.00 59.66 105 ALA A CA 1
ATOM 769 C C . ALA A 1 105 ? 11.389 41.391 14.225 1.00 59.66 105 ALA A C 1
ATOM 771 O O . ALA A 1 105 ? 10.211 41.027 14.226 1.00 59.66 105 ALA A O 1
ATOM 772 N N . LYS A 1 106 ? 11.963 41.994 13.177 1.00 61.94 106 LYS A N 1
ATOM 773 C CA . LYS A 1 106 ? 11.412 41.974 11.826 1.00 61.94 106 LYS A CA 1
ATOM 774 C C . LYS A 1 106 ? 11.049 40.521 11.549 1.00 61.94 106 LYS A C 1
ATOM 776 O O . LYS A 1 106 ? 11.935 39.672 11.459 1.00 61.94 106 LYS A O 1
ATOM 781 N N . LYS A 1 107 ? 9.745 40.241 11.515 1.00 62.75 107 LYS A N 1
ATOM 782 C CA . LYS A 1 107 ? 9.160 38.942 11.200 1.00 62.75 107 LYS A CA 1
ATOM 783 C C . LYS A 1 107 ? 9.636 38.612 9.788 1.00 62.75 107 LYS A C 1
ATOM 785 O O . LYS A 1 107 ? 9.018 39.033 8.820 1.00 62.75 107 LYS A O 1
ATOM 790 N N . LYS A 1 108 ? 10.802 37.964 9.671 1.00 65.31 108 LYS A N 1
ATOM 791 C CA . LYS A 1 108 ? 11.281 37.393 8.415 1.00 65.31 108 LYS A CA 1
ATOM 792 C C . LYS A 1 108 ? 10.213 36.381 8.044 1.00 65.31 108 LYS A C 1
ATOM 794 O O . LYS A 1 108 ? 10.120 35.330 8.680 1.00 65.31 108 LYS A O 1
ATOM 799 N N . GLU A 1 109 ? 9.345 36.754 7.111 1.00 66.94 109 GLU A N 1
ATOM 800 C CA . GLU A 1 109 ? 8.400 35.840 6.493 1.00 66.94 109 GLU A CA 1
ATOM 801 C C . GLU A 1 109 ? 9.227 34.669 5.979 1.00 66.94 109 GLU A C 1
ATOM 803 O O . GLU A 1 109 ? 10.007 34.794 5.033 1.00 66.94 109 GLU A O 1
ATOM 808 N N . LYS A 1 110 ? 9.151 33.545 6.700 1.00 70.69 110 LYS A N 1
ATOM 809 C CA . LYS A 1 110 ? 9.752 32.295 6.265 1.00 70.69 110 LYS A CA 1
ATOM 810 C C . LYS A 1 110 ? 9.042 31.972 4.961 1.00 70.69 110 LYS A C 1
ATOM 812 O O . LYS A 1 110 ? 7.878 31.576 4.986 1.00 70.69 110 LYS A O 1
ATOM 817 N N . LYS A 1 111 ? 9.717 32.237 3.838 1.00 73.00 111 LYS A N 1
ATOM 818 C CA . LYS A 1 111 ? 9.224 31.884 2.508 1.00 73.00 111 LYS A CA 1
ATOM 819 C C . LYS A 1 111 ? 8.776 30.423 2.593 1.00 73.00 111 LYS A C 1
ATOM 821 O O . LYS A 1 111 ? 9.562 29.611 3.092 1.00 73.00 111 LYS A O 1
ATOM 826 N N . PRO A 1 112 ? 7.529 30.096 2.215 1.00 69.25 112 PRO A N 1
ATOM 827 C CA . PRO A 1 112 ? 7.033 28.735 2.309 1.00 69.25 112 PRO A CA 1
ATOM 828 C C . PRO A 1 112 ? 7.999 27.852 1.530 1.00 69.25 112 PRO A C 1
ATOM 830 O O . PRO A 1 112 ? 8.185 28.035 0.326 1.00 69.25 112 PRO A O 1
ATOM 833 N N . HIS A 1 113 ? 8.683 26.962 2.248 1.00 70.50 113 HIS A N 1
ATOM 834 C CA . HIS A 1 113 ? 9.587 26.001 1.644 1.00 70.50 113 HIS A CA 1
ATOM 835 C C . HIS A 1 113 ? 8.737 25.213 0.651 1.00 70.50 113 HIS A C 1
ATOM 837 O O . HIS A 1 113 ? 7.774 24.555 1.050 1.00 70.50 113 HIS A O 1
ATOM 843 N N . LYS A 1 114 ? 9.018 25.362 -0.647 1.00 72.25 114 LYS A N 1
ATOM 844 C CA . LYS A 1 114 ? 8.357 24.582 -1.690 1.00 72.25 114 LYS A CA 1
ATOM 845 C C . LYS A 1 114 ? 8.796 23.143 -1.457 1.00 72.25 114 LYS A C 1
ATOM 847 O O . LYS A 1 114 ? 9.890 22.766 -1.865 1.00 72.25 114 LYS A O 1
ATOM 852 N N . THR A 1 115 ? 8.001 22.377 -0.713 1.00 74.00 115 THR A N 1
ATOM 853 C CA . THR A 1 115 ? 8.201 20.935 -0.633 1.00 74.00 115 THR A CA 1
ATOM 854 C C . THR A 1 115 ? 8.120 20.423 -2.061 1.00 74.00 115 THR A C 1
ATOM 856 O O . THR A 1 115 ? 7.195 20.764 -2.804 1.00 74.00 115 THR A O 1
ATOM 859 N N . SER A 1 116 ? 9.182 19.739 -2.483 1.00 86.38 116 SER A N 1
ATOM 860 C CA . SER A 1 116 ? 9.313 19.247 -3.848 1.00 86.38 116 SER A CA 1
ATOM 861 C C . SER A 1 116 ? 8.074 18.425 -4.196 1.00 86.38 116 SER A C 1
ATOM 863 O O . SER A 1 116 ? 7.552 17.693 -3.355 1.00 86.38 116 SER A O 1
ATOM 865 N N . ILE A 1 117 ? 7.589 18.530 -5.432 1.00 92.94 117 ILE A N 1
ATOM 866 C CA . ILE A 1 117 ? 6.479 17.698 -5.927 1.00 92.94 117 ILE A CA 1
ATOM 867 C C . ILE A 1 117 ? 6.796 16.210 -5.698 1.00 92.94 117 ILE A C 1
ATOM 869 O O . ILE A 1 117 ? 5.907 15.429 -5.368 1.00 92.94 117 ILE A O 1
ATOM 873 N N . PHE A 1 118 ? 8.081 15.851 -5.777 1.00 90.81 118 PHE A N 1
ATOM 874 C CA . PHE A 1 118 ? 8.579 14.518 -5.466 1.00 90.81 118 PHE A CA 1
ATOM 875 C C . PHE A 1 118 ? 8.329 14.106 -4.009 1.00 90.81 118 PHE A C 1
ATOM 877 O O . PHE A 1 118 ? 7.897 12.989 -3.759 1.00 90.81 118 PHE A O 1
ATOM 884 N N . ASP A 1 119 ? 8.511 15.017 -3.053 1.00 88.00 119 ASP A N 1
ATOM 885 C CA . ASP A 1 119 ? 8.286 14.759 -1.626 1.00 88.00 119 ASP A CA 1
ATOM 886 C C . ASP A 1 119 ? 6.802 14.458 -1.350 1.00 88.00 119 ASP A C 1
ATOM 888 O O . ASP A 1 119 ? 6.454 13.515 -0.642 1.00 88.00 119 ASP A O 1
ATOM 892 N N . ARG A 1 120 ? 5.895 15.180 -2.028 1.00 89.31 120 ARG A N 1
ATOM 893 C CA . ARG A 1 120 ? 4.454 14.874 -1.983 1.00 89.31 120 ARG A CA 1
ATOM 894 C C . ARG A 1 120 ? 4.111 13.530 -2.619 1.00 89.31 120 ARG A C 1
ATOM 896 O O . ARG A 1 120 ? 3.236 12.838 -2.102 1.00 89.31 120 ARG A O 1
ATOM 903 N N . LEU A 1 121 ? 4.761 13.166 -3.726 1.00 93.12 121 LEU A N 1
ATOM 904 C CA . LEU A 1 121 ? 4.546 11.877 -4.385 1.00 93.12 121 LEU A CA 1
ATOM 905 C C . LEU A 1 121 ? 5.016 10.723 -3.493 1.00 93.12 121 LEU A C 1
ATOM 907 O O . LEU A 1 121 ? 4.264 9.775 -3.286 1.00 93.12 121 LEU A O 1
ATOM 911 N N . VAL A 1 122 ? 6.211 10.833 -2.907 1.00 91.06 122 VAL A N 1
ATOM 912 C CA . VAL A 1 122 ? 6.735 9.854 -1.943 1.00 91.06 122 VAL A CA 1
ATOM 913 C C . VAL A 1 122 ? 5.800 9.742 -0.743 1.00 91.06 122 VAL A C 1
ATOM 915 O O . VAL A 1 122 ? 5.451 8.632 -0.351 1.00 91.06 122 VAL A O 1
ATOM 918 N N . GLN A 1 123 ? 5.316 10.864 -0.205 1.00 89.06 123 GLN A N 1
ATOM 919 C CA . GLN A 1 123 ? 4.366 10.857 0.905 1.00 89.06 123 GLN A CA 1
ATOM 920 C C . GLN A 1 123 ? 3.032 10.179 0.540 1.00 89.06 123 GLN A C 1
ATOM 922 O O . GLN A 1 123 ? 2.488 9.438 1.357 1.00 89.06 123 GLN A O 1
ATOM 927 N N . LEU A 1 124 ? 2.519 10.383 -0.680 1.00 91.94 124 LEU A N 1
ATOM 928 C CA . LEU A 1 124 ? 1.321 9.700 -1.185 1.00 91.94 124 LEU A CA 1
ATOM 929 C C . LEU A 1 124 ? 1.541 8.196 -1.369 1.00 91.94 124 LEU A C 1
ATOM 931 O O . LEU A 1 124 ? 0.678 7.414 -0.976 1.00 91.94 124 LEU A O 1
ATOM 935 N N . ILE A 1 125 ? 2.689 7.784 -1.915 1.00 91.38 125 ILE A N 1
ATOM 936 C CA . ILE A 1 125 ? 3.049 6.367 -2.069 1.00 91.38 125 ILE A CA 1
ATOM 937 C C . ILE A 1 125 ? 3.177 5.705 -0.694 1.00 91.38 125 ILE A C 1
ATOM 939 O O . ILE A 1 125 ? 2.631 4.624 -0.480 1.00 91.38 125 ILE A O 1
ATOM 943 N N . LEU A 1 126 ? 3.830 6.369 0.263 1.00 86.00 126 LEU A N 1
ATOM 944 C CA . LEU A 1 126 ? 3.988 5.864 1.626 1.00 86.00 126 LEU A CA 1
ATOM 945 C C . LEU A 1 126 ? 2.636 5.753 2.344 1.00 86.00 126 LEU A C 1
ATOM 947 O O . LEU A 1 126 ? 2.374 4.761 3.021 1.00 86.00 126 LEU A O 1
ATOM 951 N N . LEU A 1 127 ? 1.752 6.739 2.161 1.00 90.94 127 LEU A N 1
ATOM 952 C CA . LEU A 1 127 ? 0.396 6.713 2.705 1.00 90.94 127 LEU A CA 1
ATOM 953 C C . LEU A 1 127 ? -0.444 5.595 2.073 1.00 90.94 127 LEU A C 1
ATOM 955 O O . LEU A 1 127 ? -1.124 4.868 2.794 1.00 90.94 127 LEU A O 1
ATOM 959 N N . GLY A 1 128 ? -0.370 5.419 0.752 1.00 91.44 128 GLY A N 1
ATOM 960 C CA . GLY A 1 128 ? -1.039 4.327 0.043 1.00 91.44 128 GLY A CA 1
ATOM 961 C C . GLY A 1 128 ? -0.548 2.957 0.510 1.00 91.44 128 GLY A C 1
ATOM 962 O O . GLY A 1 128 ? -1.357 2.074 0.779 1.00 91.44 128 GLY A O 1
ATOM 963 N N . TYR A 1 129 ? 0.762 2.806 0.703 1.00 86.81 129 TYR A N 1
ATOM 964 C CA . TYR A 1 129 ? 1.364 1.594 1.253 1.00 86.81 129 TYR A CA 1
ATOM 965 C C . TYR A 1 129 ? 0.918 1.319 2.698 1.00 86.81 129 TYR A C 1
ATOM 967 O O . TYR A 1 129 ? 0.585 0.185 3.043 1.00 86.81 129 TYR A O 1
ATOM 975 N N . LEU A 1 130 ? 0.847 2.348 3.548 1.00 86.19 130 LEU A N 1
ATOM 976 C CA . LEU A 1 130 ? 0.326 2.215 4.912 1.00 86.19 130 LEU A CA 1
ATOM 977 C C . LEU A 1 130 ? -1.148 1.792 4.914 1.00 86.19 130 LEU A C 1
ATOM 979 O O . LEU A 1 130 ? -1.519 0.879 5.643 1.00 86.19 130 LEU A O 1
ATOM 983 N N . LEU A 1 131 ? -1.983 2.397 4.069 1.00 90.12 131 LEU A N 1
ATOM 984 C CA . LEU A 1 131 ? -3.393 2.013 3.951 1.00 90.12 131 LEU A CA 1
ATOM 985 C C . LEU A 1 131 ? -3.549 0.579 3.437 1.00 90.12 131 LEU A C 1
ATOM 987 O O . LEU A 1 131 ? -4.344 -0.182 3.984 1.00 90.12 131 LEU A O 1
ATOM 991 N N . PHE A 1 132 ? -2.755 0.195 2.436 1.00 88.19 132 PHE A N 1
ATOM 992 C CA . PHE A 1 132 ? -2.736 -1.160 1.895 1.00 88.19 132 PHE A CA 1
ATOM 993 C C . PHE A 1 132 ? -2.337 -2.190 2.956 1.00 88.19 132 PHE A C 1
ATOM 995 O O . PHE A 1 132 ? -3.028 -3.187 3.137 1.00 88.19 132 PHE A O 1
ATOM 1002 N N . THR A 1 133 ? -1.264 -1.936 3.708 1.00 83.62 133 THR A N 1
ATOM 1003 C CA . THR A 1 133 ? -0.813 -2.855 4.764 1.00 83.62 133 THR A CA 1
ATOM 1004 C C . THR A 1 133 ? -1.818 -2.949 5.911 1.00 83.62 133 THR A C 1
ATOM 1006 O O . THR A 1 133 ? -2.086 -4.053 6.377 1.00 83.62 133 THR A O 1
ATOM 1009 N N . VAL A 1 134 ? -2.451 -1.842 6.318 1.00 85.31 134 VAL A N 1
ATOM 1010 C CA . VAL A 1 134 ? -3.526 -1.868 7.326 1.00 85.31 134 VAL A CA 1
ATOM 1011 C C . VAL A 1 134 ? -4.721 -2.686 6.834 1.00 85.31 134 VAL A C 1
ATOM 1013 O O . VAL A 1 134 ? -5.213 -3.528 7.578 1.00 85.31 134 VAL A O 1
ATOM 1016 N N . GLN A 1 135 ? -5.164 -2.503 5.587 1.00 88.25 135 GLN A N 1
ATOM 1017 C CA . GLN A 1 135 ? -6.283 -3.279 5.042 1.00 88.25 135 GLN A CA 1
ATOM 1018 C C . GLN A 1 135 ? -5.964 -4.773 4.927 1.00 88.25 135 GLN A C 1
ATOM 1020 O O . GLN A 1 135 ? -6.787 -5.604 5.313 1.00 88.25 135 GLN A O 1
ATOM 1025 N N . GLN A 1 136 ? -4.772 -5.122 4.440 1.00 85.38 136 GLN A N 1
ATOM 1026 C CA . GLN A 1 136 ? -4.404 -6.520 4.218 1.00 85.38 136 GLN A CA 1
ATOM 1027 C C . GLN A 1 136 ? -4.118 -7.265 5.523 1.00 85.38 136 GLN A C 1
ATOM 1029 O O . GLN A 1 136 ? -4.426 -8.451 5.627 1.00 85.38 136 GLN A O 1
ATOM 1034 N N . CYS A 1 137 ? -3.560 -6.576 6.521 1.00 85.31 137 CYS A N 1
ATOM 1035 C CA . CYS A 1 137 ? -3.173 -7.191 7.787 1.00 85.31 137 CYS A CA 1
ATOM 1036 C C . CYS A 1 137 ? -4.261 -7.142 8.858 1.00 85.31 137 CYS A C 1
ATOM 1038 O O . CYS A 1 137 ? -4.163 -7.885 9.828 1.00 85.31 137 CYS A O 1
ATOM 1040 N N . HIS A 1 138 ? -5.320 -6.341 8.695 1.00 85.12 138 HIS A N 1
ATOM 1041 C CA . HIS A 1 138 ? -6.403 -6.310 9.682 1.00 85.12 138 HIS A CA 1
ATOM 1042 C C . HIS A 1 138 ? -7.109 -7.668 9.837 1.00 85.12 138 HIS A C 1
ATOM 1044 O O . HIS A 1 138 ? -7.524 -8.020 10.938 1.00 85.12 138 HIS A O 1
ATOM 1050 N N . ASN A 1 139 ? -7.199 -8.447 8.756 1.00 83.25 139 ASN A N 1
ATOM 1051 C CA . ASN A 1 139 ? -7.852 -9.758 8.763 1.00 83.25 139 ASN A CA 1
ATOM 1052 C C . ASN A 1 139 ? -6.929 -10.910 9.201 1.00 83.25 139 ASN A C 1
ATOM 1054 O O . ASN A 1 139 ? -7.411 -12.021 9.409 1.00 83.25 139 ASN A O 1
ATOM 1058 N N . ASP A 1 140 ? -5.619 -10.675 9.320 1.00 83.62 140 ASP A N 1
ATOM 1059 C CA . ASP A 1 140 ? -4.617 -11.725 9.529 1.00 83.62 140 ASP A CA 1
ATOM 1060 C C . ASP A 1 140 ? -3.976 -11.601 10.917 1.00 83.62 140 ASP A C 1
ATOM 1062 O O . ASP A 1 140 ? -2.827 -11.187 11.076 1.00 83.62 140 ASP A O 1
ATOM 1066 N N . VAL A 1 141 ? -4.766 -11.945 11.939 1.00 83.19 141 VAL A N 1
ATOM 1067 C CA . VAL A 1 141 ? -4.370 -11.886 13.360 1.00 83.19 141 VAL A CA 1
ATOM 1068 C C . VAL A 1 141 ? -3.188 -12.820 13.659 1.00 83.19 141 VAL A C 1
ATOM 1070 O O . VAL A 1 141 ? -2.364 -12.518 14.518 1.00 83.19 141 VAL A O 1
ATOM 1073 N N . ASP A 1 142 ? -3.071 -13.917 12.905 1.00 89.44 142 ASP A N 1
ATOM 1074 C CA . ASP A 1 142 ? -2.016 -14.925 13.059 1.00 89.44 142 ASP A CA 1
ATOM 1075 C C . ASP A 1 142 ? -0.735 -14.588 12.268 1.00 89.44 142 ASP A C 1
ATOM 1077 O O . ASP A 1 142 ? 0.222 -15.366 12.302 1.00 89.44 142 ASP A O 1
ATOM 1081 N N . LEU A 1 143 ? -0.704 -13.467 11.527 1.00 83.88 143 LEU A N 1
ATOM 1082 C CA . LEU A 1 143 ? 0.402 -13.069 10.641 1.00 83.88 143 LEU A CA 1
ATOM 1083 C C . LEU A 1 143 ? 0.799 -14.182 9.642 1.00 83.88 143 LEU A C 1
ATOM 1085 O O . LEU A 1 143 ? 1.986 -14.360 9.336 1.00 83.88 143 LEU A O 1
ATOM 1089 N N . LYS A 1 144 ? -0.162 -14.963 9.133 1.00 90.06 144 LYS A N 1
ATOM 1090 C CA . LYS A 1 144 ? 0.134 -16.072 8.204 1.00 90.06 144 LYS A CA 1
ATOM 1091 C C . LYS A 1 144 ? 0.611 -15.563 6.847 1.00 90.06 144 LYS A C 1
ATOM 1093 O O . LYS A 1 144 ? 1.446 -16.201 6.204 1.00 90.06 144 LYS A O 1
ATOM 1098 N N . SER A 1 145 ? 0.121 -14.403 6.422 1.00 89.94 145 SER A N 1
ATOM 1099 C CA . SER A 1 145 ? 0.535 -13.750 5.192 1.00 89.94 145 SER A CA 1
ATOM 1100 C C . SER A 1 145 ? 2.009 -13.339 5.270 1.00 89.94 145 SER A C 1
ATOM 1102 O O . SER A 1 145 ? 2.394 -12.556 6.151 1.00 89.94 145 SER A O 1
ATOM 1104 N N . PRO A 1 146 ? 2.850 -13.783 4.315 1.00 87.69 146 PRO A N 1
ATOM 1105 C CA . PRO A 1 146 ? 4.263 -13.418 4.283 1.00 87.69 146 PRO A CA 1
ATOM 1106 C C . PRO A 1 146 ? 4.454 -11.905 4.134 1.00 87.69 146 PRO A C 1
ATOM 1108 O O . PRO A 1 146 ? 5.457 -11.372 4.599 1.00 87.69 146 PRO A O 1
ATOM 1111 N N . VAL A 1 147 ? 3.478 -11.199 3.549 1.00 84.75 147 VAL A N 1
ATOM 1112 C CA . VAL A 1 147 ? 3.498 -9.738 3.413 1.00 84.75 147 VAL A CA 1
ATOM 1113 C C . VAL A 1 147 ? 3.338 -9.073 4.777 1.00 84.75 147 VAL A C 1
ATOM 1115 O O . VAL A 1 147 ? 4.160 -8.237 5.139 1.00 84.75 147 VAL A O 1
ATOM 1118 N N . CYS A 1 148 ? 2.343 -9.480 5.570 1.00 88.75 148 CYS A N 1
ATOM 1119 C CA . CYS A 1 148 ? 2.131 -8.923 6.908 1.00 88.75 148 CYS A CA 1
ATOM 1120 C C . CYS A 1 148 ? 3.296 -9.244 7.841 1.00 88.75 148 CYS A C 1
ATOM 1122 O O . CYS A 1 148 ? 3.790 -8.356 8.535 1.00 88.75 148 CYS A O 1
ATOM 1124 N N . LYS A 1 149 ? 3.823 -10.471 7.771 1.00 90.69 149 LYS A N 1
ATOM 1125 C CA . LYS A 1 149 ? 5.023 -10.862 8.513 1.00 90.69 149 LYS A CA 1
ATOM 1126 C C . LYS A 1 149 ? 6.249 -10.042 8.104 1.00 90.69 149 LYS A C 1
ATOM 1128 O O . LYS A 1 149 ? 6.960 -9.549 8.974 1.00 90.69 149 LYS A O 1
ATOM 1133 N N . ALA A 1 150 ? 6.486 -9.843 6.806 1.00 88.75 150 ALA A N 1
ATOM 1134 C CA . ALA A 1 150 ? 7.615 -9.051 6.319 1.00 88.75 150 ALA A CA 1
ATOM 1135 C C . ALA A 1 150 ? 7.493 -7.571 6.705 1.00 88.75 150 ALA A C 1
ATOM 1137 O O . ALA A 1 150 ? 8.471 -6.977 7.154 1.00 88.75 150 ALA A O 1
ATOM 1138 N N . VAL A 1 151 ? 6.303 -6.982 6.576 1.00 85.38 151 VAL A N 1
ATOM 1139 C CA . VAL A 1 151 ? 6.022 -5.597 6.985 1.00 85.38 151 VAL A CA 1
ATOM 1140 C C . VAL A 1 151 ? 6.253 -5.429 8.483 1.00 85.38 151 VAL A C 1
ATOM 1142 O O . VAL A 1 151 ? 6.936 -4.493 8.906 1.00 85.38 151 VAL A O 1
ATOM 1145 N N . GLN A 1 152 ? 5.751 -6.368 9.283 1.00 85.50 152 GLN A N 1
ATOM 1146 C CA . GLN A 1 152 ? 5.929 -6.344 10.724 1.00 85.50 152 GLN A CA 1
ATOM 1147 C C . GLN A 1 152 ? 7.398 -6.499 11.117 1.00 85.50 152 GLN A C 1
ATOM 1149 O O . GLN A 1 152 ? 7.889 -5.679 11.883 1.00 85.50 152 GLN A O 1
ATOM 1154 N N . GLN A 1 153 ? 8.114 -7.479 10.559 1.00 88.62 153 GLN A N 1
ATOM 1155 C CA . GLN A 1 153 ? 9.494 -7.797 10.948 1.00 88.62 153 GLN A CA 1
ATOM 1156 C C . GLN A 1 153 ? 10.545 -6.841 10.370 1.00 88.62 153 GLN A C 1
ATOM 1158 O O . GLN A 1 153 ? 11.504 -6.502 11.058 1.00 88.62 153 GLN A O 1
ATOM 1163 N N . ARG A 1 154 ? 10.411 -6.407 9.110 1.00 86.00 154 ARG A N 1
ATOM 1164 C CA . ARG A 1 154 ? 11.425 -5.559 8.456 1.00 86.00 154 ARG A CA 1
ATOM 1165 C C . ARG A 1 154 ? 11.183 -4.071 8.632 1.00 86.00 154 ARG A C 1
ATOM 1167 O O . ARG A 1 154 ? 12.154 -3.327 8.680 1.00 86.00 154 ARG A O 1
ATOM 1174 N N . ILE A 1 155 ? 9.925 -3.630 8.675 1.00 83.88 155 ILE A N 1
ATOM 1175 C CA . ILE A 1 155 ? 9.600 -2.198 8.672 1.00 83.88 155 ILE A CA 1
ATOM 1176 C C . ILE A 1 155 ? 9.156 -1.764 10.062 1.00 83.88 155 ILE A C 1
ATOM 1178 O O . ILE A 1 155 ? 9.824 -0.941 10.683 1.00 83.88 155 ILE A O 1
ATOM 1182 N N . LEU A 1 156 ? 8.059 -2.322 10.581 1.00 81.31 156 LEU A N 1
ATOM 1183 C CA . LEU A 1 156 ? 7.522 -1.855 11.860 1.00 81.31 156 LEU A CA 1
ATOM 1184 C C . LEU A 1 156 ? 8.444 -2.192 13.031 1.00 81.31 156 LEU A C 1
ATOM 1186 O O . LEU A 1 156 ? 8.581 -1.370 13.933 1.00 81.31 156 LEU A O 1
ATOM 1190 N N . GLN A 1 157 ? 9.054 -3.378 13.049 1.00 83.44 157 GLN A N 1
ATOM 1191 C CA . GLN A 1 157 ? 9.844 -3.835 14.189 1.00 83.44 157 GLN A CA 1
ATOM 1192 C C . GLN A 1 157 ? 11.052 -2.928 14.490 1.00 83.44 157 GLN A C 1
ATOM 1194 O O . GLN A 1 157 ? 11.131 -2.446 15.622 1.00 83.44 157 GLN A O 1
ATOM 1199 N N . PRO A 1 158 ? 11.941 -2.610 13.527 1.00 87.00 158 PRO A N 1
ATOM 1200 C CA . PRO A 1 158 ? 13.050 -1.694 13.792 1.00 87.00 158 PRO A CA 1
ATOM 1201 C C . PRO A 1 158 ? 12.609 -0.225 13.845 1.00 87.00 158 PRO A C 1
ATOM 1203 O O . PRO A 1 158 ? 13.128 0.538 14.655 1.00 87.00 158 PRO A O 1
ATOM 1206 N N . LEU A 1 159 ? 11.647 0.195 13.013 1.00 84.19 159 LEU A N 1
ATOM 1207 C CA . LEU A 1 159 ? 11.345 1.622 12.857 1.00 84.19 159 LEU A CA 1
ATOM 1208 C C . LEU A 1 159 ? 10.380 2.159 13.921 1.00 84.19 159 LEU A C 1
ATOM 1210 O O . LEU A 1 159 ? 10.500 3.308 14.336 1.00 84.19 159 LEU A O 1
ATOM 1214 N N . VAL A 1 160 ? 9.413 1.346 14.353 1.00 87.19 160 VAL A N 1
ATOM 1215 C CA . VAL A 1 160 ? 8.338 1.775 15.259 1.00 87.19 160 VAL A CA 1
ATOM 1216 C C . VAL A 1 160 ? 8.420 1.046 16.594 1.00 87.19 160 VAL A C 1
ATOM 1218 O O . VAL A 1 160 ?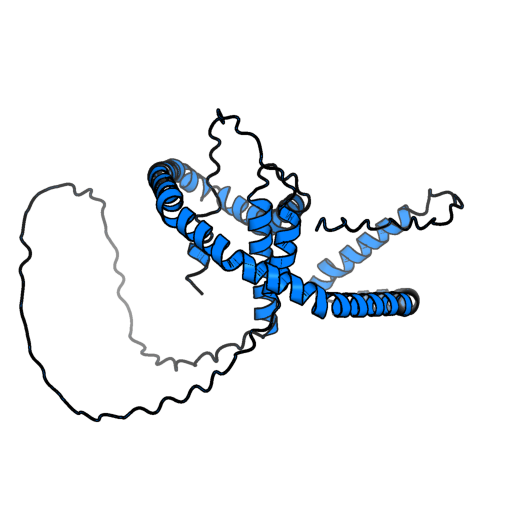 8.424 1.696 17.637 1.00 87.19 160 VAL A O 1
ATOM 1221 N N . TYR A 1 161 ? 8.516 -0.286 16.595 1.00 85.56 161 TYR A N 1
ATOM 1222 C CA . TYR A 1 161 ? 8.501 -1.053 17.844 1.00 85.56 161 TYR A CA 1
ATOM 1223 C C . TYR A 1 161 ? 9.780 -0.895 18.657 1.00 85.56 161 TYR A C 1
ATOM 1225 O O . TYR A 1 161 ? 9.678 -0.830 19.873 1.00 85.56 161 TYR A O 1
ATOM 1233 N N . GLN A 1 162 ? 10.962 -0.817 18.044 1.00 87.88 162 GLN A N 1
ATOM 1234 C CA . GLN A 1 162 ? 12.213 -0.651 18.788 1.00 87.88 162 GLN A CA 1
ATOM 1235 C C . GLN A 1 162 ? 12.262 0.662 19.595 1.00 87.88 162 GLN A C 1
ATOM 1237 O O . GLN A 1 162 ? 12.453 0.579 20.811 1.00 87.88 162 GLN A O 1
ATOM 1242 N N 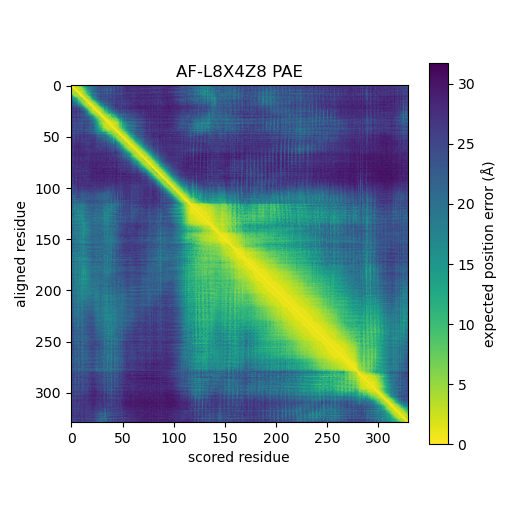. PRO A 1 163 ? 12.038 1.858 19.005 1.00 88.38 163 PRO A N 1
ATOM 1243 C CA . PRO A 1 163 ? 12.010 3.091 19.791 1.00 88.38 163 PRO A CA 1
ATOM 1244 C C . PRO A 1 163 ? 10.831 3.113 20.769 1.00 88.38 163 PRO A C 1
ATOM 1246 O O . PRO A 1 163 ? 10.977 3.589 21.893 1.00 88.38 163 PRO A O 1
ATOM 1249 N N . TYR A 1 164 ? 9.679 2.552 20.387 1.00 89.31 164 TYR A N 1
ATOM 1250 C CA . TYR A 1 164 ? 8.526 2.462 21.279 1.00 89.31 164 TYR A CA 1
ATOM 1251 C C . TYR A 1 164 ? 8.808 1.585 22.502 1.00 89.31 164 TYR A C 1
ATOM 1253 O O . TYR A 1 164 ? 8.550 2.011 23.623 1.00 89.31 164 TYR A O 1
ATOM 1261 N N . ASN A 1 165 ? 9.375 0.393 22.307 1.00 90.88 165 ASN A N 1
ATOM 1262 C CA . ASN A 1 165 ? 9.753 -0.505 23.391 1.00 90.88 165 ASN A CA 1
ATOM 1263 C C . ASN A 1 165 ? 10.801 0.151 24.274 1.00 90.88 165 ASN A C 1
ATOM 1265 O O . ASN A 1 165 ? 10.614 0.133 25.478 1.00 90.88 165 ASN A O 1
ATOM 1269 N N . PHE A 1 166 ? 11.821 0.805 23.709 1.00 92.06 166 PHE A N 1
ATOM 1270 C CA . PHE A 1 166 ? 12.825 1.510 24.506 1.00 92.06 166 PHE A CA 1
ATOM 1271 C C . PHE A 1 166 ? 12.199 2.560 25.435 1.00 92.06 166 PHE A C 1
ATOM 1273 O O . PHE A 1 166 ? 12.546 2.629 26.610 1.00 92.06 166 PHE A O 1
ATOM 1280 N N . VAL A 1 167 ? 11.229 3.335 24.937 1.00 92.94 167 VAL A N 1
ATOM 1281 C CA . VAL A 1 167 ? 10.501 4.328 25.744 1.00 92.94 167 VAL A CA 1
ATOM 1282 C C . VAL A 1 167 ? 9.591 3.658 26.779 1.00 92.94 167 VAL A C 1
ATOM 1284 O O . VAL A 1 167 ? 9.526 4.106 27.920 1.00 92.94 167 VAL A O 1
ATOM 1287 N N . VAL A 1 168 ? 8.893 2.585 26.404 1.00 92.12 168 VAL A N 1
ATOM 1288 C CA . VAL A 1 168 ? 7.937 1.879 27.273 1.00 92.12 168 VAL A CA 1
ATOM 1289 C C . VAL A 1 168 ? 8.630 1.081 28.376 1.00 92.12 168 VAL A C 1
ATOM 1291 O O . VAL A 1 168 ? 8.113 1.014 29.489 1.00 92.12 168 VAL A O 1
ATOM 1294 N N . THR A 1 169 ? 9.798 0.507 28.096 1.00 94.56 169 THR A N 1
ATOM 1295 C CA . THR A 1 169 ? 10.607 -0.240 29.067 1.00 94.56 169 THR A CA 1
ATOM 1296 C C . THR A 1 169 ? 11.558 0.657 29.850 1.00 94.56 169 THR A C 1
ATOM 1298 O O . THR A 1 169 ? 12.285 0.160 30.707 1.00 94.56 169 THR A O 1
ATOM 1301 N N . HIS A 1 170 ? 11.595 1.963 29.572 1.00 96.38 170 HIS A N 1
ATOM 1302 C CA . HIS A 1 170 ? 12.461 2.873 30.306 1.00 96.38 170 HIS A CA 1
ATOM 1303 C C . HIS A 1 170 ? 12.020 2.935 31.781 1.00 96.38 170 HIS A C 1
ATOM 1305 O O . HIS A 1 170 ? 10.837 3.177 32.045 1.00 96.38 170 HIS A O 1
ATOM 1311 N N . PRO A 1 171 ? 12.932 2.777 32.758 1.00 95.44 171 PRO A N 1
ATOM 1312 C CA . PRO A 1 171 ? 12.574 2.661 34.176 1.00 95.44 171 PRO A CA 1
ATOM 1313 C C . PRO A 1 171 ? 11.844 3.891 34.733 1.00 95.44 171 PRO A C 1
ATOM 1315 O O . PRO A 1 171 ? 11.078 3.767 35.681 1.00 95.44 171 PRO A O 1
ATOM 1318 N N . SER A 1 172 ? 12.021 5.073 34.132 1.00 95.94 172 SER A N 1
ATOM 1319 C CA . SER A 1 172 ? 11.277 6.278 34.530 1.00 95.94 172 SER A CA 1
ATOM 1320 C C . SER A 1 172 ? 9.832 6.326 34.015 1.00 95.94 172 SER A C 1
ATOM 1322 O O . SER A 1 172 ? 8.997 6.996 34.615 1.00 95.94 172 SER A O 1
ATOM 1324 N N . VAL A 1 173 ? 9.519 5.634 32.914 1.00 95.38 173 VAL A N 1
ATOM 1325 C CA . VAL A 1 173 ? 8.198 5.680 32.257 1.00 95.38 173 VAL A CA 1
ATOM 1326 C C . VAL A 1 173 ? 7.372 4.435 32.584 1.00 95.38 173 VAL A C 1
ATOM 1328 O O . VAL A 1 173 ? 6.153 4.528 32.733 1.00 95.38 173 VAL A O 1
ATOM 1331 N N . ALA A 1 174 ? 8.027 3.285 32.763 1.00 95.50 174 ALA A N 1
ATOM 1332 C CA . ALA A 1 174 ? 7.403 2.017 33.129 1.00 95.50 174 ALA A CA 1
ATOM 1333 C C . ALA A 1 174 ? 6.424 2.112 34.324 1.00 95.50 174 ALA A C 1
ATOM 1335 O O . ALA A 1 174 ? 5.277 1.691 34.157 1.00 95.50 174 ALA A O 1
ATOM 1336 N N . PRO A 1 175 ? 6.766 2.713 35.486 1.00 95.69 175 PRO A N 1
ATOM 1337 C CA . PRO A 1 175 ? 5.835 2.784 36.617 1.00 95.69 175 PRO A CA 1
ATOM 1338 C C . PRO A 1 175 ? 4.615 3.666 36.324 1.00 95.69 175 PRO A C 1
ATOM 1340 O O . PRO A 1 175 ? 3.511 3.362 36.770 1.00 95.69 175 PRO A O 1
ATOM 1343 N N . VAL A 1 176 ? 4.777 4.724 35.524 1.00 95.88 176 VAL A N 1
ATOM 1344 C CA . VAL A 1 176 ? 3.666 5.594 35.106 1.00 95.88 176 VAL A CA 1
ATOM 1345 C C . VAL A 1 176 ? 2.728 4.847 34.155 1.00 95.88 176 VAL A C 1
ATOM 1347 O O . VAL A 1 176 ? 1.506 4.962 34.251 1.00 95.88 176 VAL A O 1
ATOM 1350 N N . LEU A 1 177 ? 3.285 4.037 33.252 1.00 94.50 177 LEU A N 1
ATOM 1351 C CA . LEU A 1 177 ? 2.510 3.191 32.346 1.00 94.50 177 LEU A CA 1
ATOM 1352 C C . LEU A 1 177 ? 1.740 2.105 33.101 1.00 94.50 177 LEU A C 1
ATOM 1354 O O . LEU A 1 177 ? 0.560 1.902 32.811 1.00 94.50 177 LEU A O 1
ATOM 1358 N N . GLU A 1 178 ? 2.371 1.460 34.080 1.00 94.12 178 GLU A N 1
ATOM 1359 C CA . GLU A 1 178 ? 1.730 0.490 34.972 1.00 94.12 178 GLU A CA 1
ATOM 1360 C C . GLU A 1 178 ? 0.594 1.135 35.775 1.00 94.12 178 GLU A C 1
ATOM 1362 O O . GLU A 1 178 ? -0.538 0.649 35.736 1.00 94.12 178 GLU A O 1
ATOM 1367 N N . ALA A 1 179 ? 0.838 2.302 36.380 1.00 96.69 179 ALA A N 1
ATOM 1368 C CA . ALA A 1 179 ? -0.190 3.077 37.075 1.00 96.69 179 ALA A CA 1
ATOM 1369 C C . ALA A 1 179 ? -1.346 3.512 36.148 1.00 96.69 179 ALA A C 1
ATOM 1371 O O . ALA A 1 179 ? -2.473 3.708 36.603 1.00 96.69 179 ALA A O 1
ATOM 1372 N N . SER A 1 180 ? -1.099 3.627 34.836 1.00 95.50 180 SER A N 1
ATOM 1373 C CA . SER A 1 180 ? -2.119 3.985 33.840 1.00 95.50 180 SER A CA 1
ATOM 1374 C C . SER A 1 180 ? -2.992 2.814 33.360 1.00 95.50 180 SER A C 1
ATOM 1376 O O . SER A 1 180 ? -4.033 3.044 32.735 1.00 95.50 180 SER A O 1
ATOM 1378 N N . LYS A 1 181 ? -2.609 1.558 33.636 1.00 95.69 181 LYS A N 1
ATOM 1379 C CA . LYS A 1 181 ? -3.358 0.361 33.211 1.00 95.69 181 LYS A CA 1
ATOM 1380 C C . LYS A 1 181 ? -4.850 0.382 33.574 1.00 95.69 181 LYS A C 1
ATOM 1382 O O . LYS A 1 181 ? -5.646 0.142 32.660 1.00 95.69 181 LYS A O 1
ATOM 1387 N N . PRO A 1 182 ? -5.276 0.687 34.819 1.00 96.75 182 PRO A N 1
ATOM 1388 C CA . PRO A 1 182 ? -6.698 0.688 35.159 1.00 96.75 182 PRO A CA 1
ATOM 1389 C C . PRO A 1 182 ? -7.489 1.685 34.306 1.00 96.75 182 PRO A C 1
ATOM 1391 O O . PRO A 1 182 ? -8.535 1.318 33.776 1.00 96.75 182 PRO A O 1
ATOM 1394 N N . TYR A 1 183 ? -6.949 2.882 34.050 1.00 96.94 183 TYR A N 1
ATOM 1395 C CA . TYR A 1 183 ? -7.602 3.889 33.208 1.00 96.94 183 TYR A CA 1
ATOM 1396 C C . TYR A 1 183 ? -7.783 3.423 31.764 1.00 96.94 183 TYR A C 1
ATOM 1398 O O . TYR A 1 183 ? -8.828 3.672 31.170 1.00 96.94 183 TYR A O 1
ATOM 1406 N N . ARG A 1 184 ? -6.810 2.691 31.203 1.00 93.75 184 ARG A N 1
ATOM 1407 C CA . ARG A 1 184 ? -6.967 2.082 29.871 1.00 93.75 184 ARG A CA 1
ATOM 1408 C C . ARG A 1 184 ? -8.079 1.046 29.867 1.00 93.75 184 ARG A C 1
ATOM 1410 O O . ARG A 1 184 ? -8.958 1.107 29.017 1.00 93.75 184 ARG A O 1
ATOM 1417 N N . THR A 1 185 ? -8.074 0.128 30.832 1.00 94.62 185 THR A N 1
ATOM 1418 C CA . THR A 1 185 ? -9.117 -0.907 30.907 1.00 94.62 185 THR A CA 1
ATOM 1419 C C . THR A 1 185 ? -10.502 -0.308 31.140 1.00 94.62 185 THR A C 1
ATOM 1421 O O . THR A 1 185 ? -11.478 -0.784 30.568 1.00 94.62 185 THR A O 1
ATOM 1424 N N . GLN A 1 186 ? -10.592 0.767 31.924 1.00 96.94 186 GLN A N 1
ATOM 1425 C CA . GLN A 1 186 ? -11.829 1.497 32.155 1.00 96.94 186 GLN A CA 1
ATOM 1426 C C . GLN A 1 186 ? -12.290 2.223 30.891 1.00 96.94 186 GLN A C 1
ATOM 1428 O O . GLN A 1 186 ? -13.469 2.149 30.565 1.00 96.94 186 GLN A O 1
ATOM 1433 N N . ALA A 1 187 ? -11.381 2.863 30.151 1.00 96.56 187 ALA A N 1
ATOM 1434 C CA . ALA A 1 187 ? -11.698 3.503 28.879 1.00 96.56 187 ALA A CA 1
ATOM 1435 C C . ALA A 1 187 ? -12.215 2.491 27.846 1.00 96.56 187 ALA A C 1
ATOM 1437 O O . ALA A 1 187 ? -13.222 2.762 27.200 1.00 96.56 187 ALA A O 1
ATOM 1438 N N . VAL A 1 188 ? -11.590 1.311 27.749 1.00 95.56 188 VAL A N 1
ATOM 1439 C CA . VAL A 1 188 ? -12.046 0.219 26.870 1.00 95.56 188 VAL A CA 1
ATOM 1440 C C . VAL A 1 188 ? -13.421 -0.294 27.302 1.00 95.56 188 VAL A C 1
ATOM 1442 O O . VAL A 1 188 ? -14.330 -0.395 26.484 1.00 95.56 188 VAL A O 1
ATOM 1445 N N . LYS A 1 189 ? -13.629 -0.557 28.598 1.00 97.44 189 LYS A N 1
ATOM 1446 C CA . LYS A 1 189 ? -14.942 -0.985 29.114 1.00 97.44 189 LYS A CA 1
ATOM 1447 C C . LYS A 1 189 ? -16.028 0.072 28.886 1.00 97.44 189 LYS A C 1
ATOM 1449 O O . LYS A 1 189 ? -17.159 -0.280 28.566 1.00 97.44 189 LYS A O 1
ATOM 1454 N N . ALA A 1 190 ? -15.691 1.352 29.033 1.00 97.25 190 ALA A N 1
ATOM 1455 C CA . ALA A 1 190 ? -16.613 2.463 28.819 1.00 97.25 190 ALA A CA 1
ATOM 1456 C C . ALA A 1 190 ? -16.925 2.691 27.330 1.00 97.25 190 ALA A C 1
ATOM 1458 O O . ALA A 1 190 ? -18.049 3.062 26.992 1.00 97.25 190 ALA A O 1
ATOM 1459 N N . SER A 1 191 ? -15.965 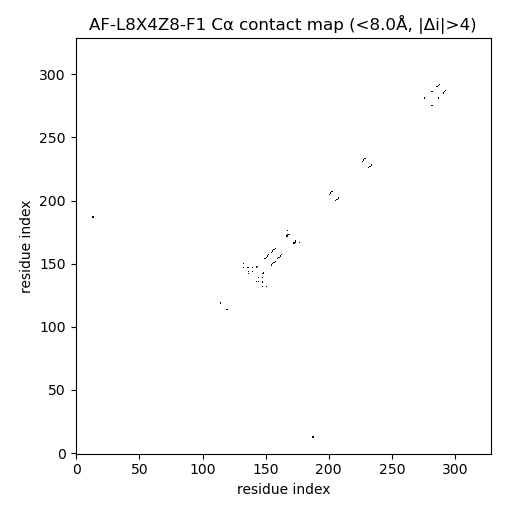2.456 26.431 1.00 95.50 191 SER A N 1
ATOM 1460 C CA . SER A 1 191 ? -16.155 2.617 24.985 1.00 95.50 191 SER A CA 1
ATOM 1461 C C . SER A 1 191 ? -16.856 1.421 24.340 1.00 95.50 191 SER A C 1
ATOM 1463 O O . SER A 1 191 ? -17.588 1.595 23.365 1.00 95.50 191 SER A O 1
ATOM 1465 N N . GLN A 1 192 ? -16.701 0.217 24.892 1.00 97.44 192 GLN A N 1
ATOM 1466 C CA . GLN A 1 192 ? -17.279 -1.012 24.351 1.00 97.44 192 GLN A CA 1
ATOM 1467 C C . GLN A 1 192 ? -18.789 -0.932 24.041 1.00 97.44 192 GLN A C 1
ATOM 1469 O O . GLN A 1 192 ? -19.168 -1.275 22.915 1.00 97.44 192 GLN A O 1
ATOM 1474 N N . PRO A 1 193 ? -19.674 -0.446 24.938 1.00 96.69 193 PRO A N 1
ATOM 1475 C CA . PRO A 1 193 ? -21.097 -0.331 24.618 1.00 96.69 193 PRO A CA 1
ATOM 1476 C C . PRO A 1 193 ? -21.378 0.703 23.519 1.00 96.69 193 PRO A C 1
ATOM 1478 O O . PRO A 1 193 ? -22.299 0.505 22.727 1.00 96.69 193 PRO A O 1
ATOM 1481 N N . LEU A 1 194 ? -20.577 1.771 23.416 1.00 96.25 194 LEU A N 1
ATOM 1482 C CA . LEU A 1 194 ? -20.710 2.775 22.353 1.00 96.25 194 LEU A CA 1
ATOM 1483 C C . LEU A 1 194 ? -20.365 2.177 20.988 1.00 96.25 194 LEU A C 1
ATOM 1485 O O . LEU A 1 194 ? -21.097 2.398 20.024 1.00 96.25 194 LEU A O 1
ATOM 1489 N N . VAL A 1 195 ? -19.298 1.378 20.910 1.00 95.25 195 VAL A N 1
ATOM 1490 C CA . VAL A 1 195 ? -18.908 0.676 19.677 1.00 95.25 195 VAL A CA 1
ATOM 1491 C C . VAL A 1 195 ? -19.991 -0.322 19.264 1.00 95.25 195 VAL A C 1
ATOM 1493 O O . VAL A 1 195 ? -20.409 -0.332 18.106 1.00 95.25 195 VAL A O 1
ATOM 1496 N N . GLN A 1 196 ? -20.519 -1.104 20.209 1.00 96.81 196 GLN A N 1
ATOM 1497 C CA . GLN A 1 196 ? -21.608 -2.047 19.934 1.00 96.81 196 GLN A CA 1
ATOM 1498 C C . GLN A 1 196 ? -22.897 -1.335 19.496 1.00 96.81 196 GLN A C 1
ATOM 1500 O O . GLN A 1 196 ? -23.570 -1.786 18.567 1.00 96.81 196 GLN A O 1
ATOM 1505 N N . ALA A 1 197 ? -23.249 -0.214 20.130 1.00 96.69 197 ALA A N 1
ATOM 1506 C CA . ALA A 1 197 ? -24.406 0.591 19.745 1.00 96.69 197 ALA A CA 1
ATOM 1507 C C . ALA A 1 197 ? -24.230 1.198 18.346 1.00 96.69 197 ALA A C 1
ATOM 1509 O O . ALA A 1 197 ? -25.146 1.122 17.525 1.00 96.69 197 ALA A O 1
ATOM 1510 N N . ALA A 1 198 ? -23.047 1.736 18.041 1.00 95.94 198 ALA A N 1
ATOM 1511 C CA . ALA A 1 198 ? -22.716 2.260 16.720 1.00 95.94 198 ALA A CA 1
ATOM 1512 C C . ALA A 1 198 ? -22.790 1.167 15.644 1.00 95.94 198 ALA A C 1
ATOM 1514 O O . ALA A 1 198 ? -23.362 1.396 14.580 1.00 95.94 198 ALA A O 1
ATOM 1515 N N . GLN A 1 199 ? -22.296 -0.038 15.937 1.00 95.25 199 GLN A N 1
ATOM 1516 C CA . GLN A 1 199 ? -22.386 -1.182 15.030 1.00 95.25 199 GLN A CA 1
ATOM 1517 C C . GLN A 1 199 ? -23.841 -1.593 14.777 1.00 95.25 199 GLN A C 1
ATOM 1519 O O . GLN A 1 199 ? -24.235 -1.785 13.627 1.00 95.25 199 GLN A O 1
ATOM 1524 N N . LYS A 1 200 ? -24.671 -1.669 15.825 1.00 97.94 200 LYS A N 1
ATOM 1525 C CA . LYS A 1 200 ? -26.110 -1.949 15.680 1.00 97.94 200 LYS A CA 1
ATOM 1526 C C . LYS A 1 200 ? -26.808 -0.879 14.839 1.00 97.94 200 LYS A C 1
ATOM 1528 O O . LYS A 1 200 ? -27.558 -1.217 13.927 1.00 97.94 200 LYS A O 1
ATOM 1533 N N . LEU A 1 201 ? -26.532 0.402 15.092 1.00 97.62 201 LEU A N 1
ATOM 1534 C CA . LEU A 1 201 ? -27.081 1.509 14.302 1.00 97.62 201 LEU A CA 1
ATOM 1535 C C . LEU A 1 201 ? -26.634 1.451 12.842 1.00 97.62 201 LEU A C 1
ATOM 1537 O O . LEU A 1 201 ? -27.448 1.686 11.950 1.00 97.62 201 LEU A O 1
ATOM 1541 N N . TYR A 1 202 ? -25.372 1.110 12.591 1.00 96.88 202 TYR A N 1
ATOM 1542 C CA . TYR A 1 202 ? -24.857 0.924 11.242 1.00 96.88 202 TYR A CA 1
ATOM 1543 C C . TYR A 1 202 ? -25.605 -0.198 10.514 1.00 96.88 202 TYR A C 1
ATOM 1545 O O . TYR A 1 202 ? -26.089 0.015 9.405 1.00 96.88 202 TYR A O 1
ATOM 1553 N N . ILE A 1 203 ? -25.770 -1.361 11.150 1.00 97.06 203 ILE A N 1
ATOM 1554 C CA . ILE A 1 203 ? -26.473 -2.507 10.557 1.00 97.06 203 ILE A CA 1
ATOM 1555 C C . ILE A 1 203 ? -27.941 -2.167 10.271 1.00 97.06 203 ILE A C 1
ATOM 1557 O O . ILE A 1 203 ? -28.439 -2.456 9.188 1.00 97.06 203 ILE A O 1
ATOM 1561 N N . VAL A 1 204 ? -28.635 -1.527 11.213 1.00 98.06 204 VAL A N 1
ATOM 1562 C CA . VAL A 1 204 ? -30.074 -1.255 11.074 1.00 98.06 204 VAL A CA 1
ATOM 1563 C C . VAL A 1 204 ? -30.352 -0.104 10.107 1.00 98.06 204 VAL A C 1
ATOM 1565 O O . VAL A 1 204 ? -31.285 -0.187 9.314 1.00 98.06 204 VAL A O 1
ATOM 1568 N N . ARG A 1 205 ? -29.573 0.983 10.166 1.00 97.25 205 ARG A N 1
ATOM 1569 C CA . ARG A 1 205 ? -29.858 2.200 9.389 1.00 97.25 205 ARG A CA 1
ATOM 1570 C C . ARG A 1 205 ? -29.028 2.303 8.122 1.00 97.25 205 ARG A C 1
ATOM 1572 O O . ARG A 1 205 ? -29.559 2.668 7.086 1.00 97.25 205 ARG A O 1
ATOM 1579 N N . VAL A 1 206 ? -27.733 2.016 8.184 1.00 96.69 206 VAL A N 1
ATOM 1580 C CA . VAL A 1 206 ? -26.811 2.319 7.078 1.00 96.69 206 VAL A CA 1
ATOM 1581 C C . VAL A 1 206 ? -26.731 1.163 6.083 1.00 96.69 206 VAL A C 1
ATOM 1583 O O . VAL A 1 206 ? -26.839 1.392 4.878 1.00 96.69 206 VAL A O 1
ATOM 1586 N N . ALA A 1 207 ? -26.606 -0.075 6.565 1.00 96.94 207 ALA A N 1
ATOM 1587 C CA . ALA A 1 207 ? -26.465 -1.257 5.716 1.00 96.94 207 ALA A CA 1
ATOM 1588 C C . ALA A 1 207 ? -27.570 -1.424 4.647 1.00 96.94 207 ALA A C 1
ATOM 1590 O O . ALA A 1 207 ? -27.211 -1.675 3.494 1.00 96.94 207 ALA A O 1
ATOM 1591 N N . PRO A 1 208 ? -28.880 -1.235 4.927 1.00 97.94 208 PRO A N 1
ATOM 1592 C CA . PRO A 1 208 ? -29.902 -1.378 3.887 1.00 97.94 208 PRO A CA 1
ATOM 1593 C C . PRO A 1 208 ? -29.791 -0.306 2.795 1.00 97.94 208 PRO A C 1
ATOM 1595 O O . PRO A 1 208 ? -29.984 -0.607 1.616 1.00 97.94 208 PRO A O 1
ATOM 1598 N N . HIS A 1 209 ? -29.428 0.931 3.149 1.00 97.25 209 HIS A N 1
ATOM 1599 C CA . HIS A 1 209 ? -29.219 1.995 2.165 1.00 97.25 209 HIS A CA 1
ATOM 1600 C C . HIS A 1 209 ? -27.996 1.723 1.288 1.00 97.25 209 HIS A C 1
ATOM 1602 O O . HIS A 1 209 ? -28.059 1.932 0.076 1.00 97.25 209 HIS A O 1
ATOM 1608 N N . VAL A 1 210 ? -26.914 1.201 1.873 1.00 96.19 210 VAL A N 1
ATOM 1609 C CA . VAL A 1 210 ? -25.729 0.771 1.117 1.00 96.19 210 VAL A CA 1
ATOM 1610 C C . VAL A 1 210 ? -26.089 -0.364 0.158 1.00 96.19 210 VAL A C 1
ATOM 1612 O O . VAL A 1 210 ? -25.774 -0.267 -1.025 1.00 96.19 210 VAL A O 1
ATOM 1615 N N . ALA A 1 211 ? -26.833 -1.377 0.610 1.00 96.88 211 ALA A N 1
ATOM 1616 C CA . ALA A 1 211 ? -27.282 -2.479 -0.243 1.00 96.88 211 ALA A CA 1
ATOM 1617 C C . ALA A 1 211 ? -28.200 -2.002 -1.387 1.00 96.88 211 ALA A C 1
ATOM 1619 O O . ALA A 1 211 ? -28.105 -2.476 -2.523 1.00 96.88 211 ALA A O 1
ATOM 1620 N N . GLN A 1 212 ? -29.077 -1.028 -1.126 1.00 97.94 212 GLN A N 1
ATOM 1621 C CA . GLN A 1 212 ? -29.934 -0.441 -2.156 1.00 97.94 212 GLN A CA 1
ATOM 1622 C C . GLN A 1 212 ? -29.128 0.373 -3.181 1.00 97.94 212 GLN A C 1
ATOM 1624 O O . GLN A 1 212 ? -29.387 0.274 -4.385 1.00 97.94 212 GLN A O 1
ATOM 1629 N N . LEU A 1 213 ? -28.148 1.156 -2.723 1.00 97.62 213 LEU A N 1
ATOM 1630 C CA . LEU A 1 213 ? -27.214 1.882 -3.587 1.00 97.62 213 LEU A CA 1
ATOM 1631 C C . LEU A 1 213 ? -26.377 0.920 -4.429 1.00 97.62 213 LEU A C 1
ATOM 1633 O O . LEU A 1 213 ? -26.230 1.135 -5.631 1.00 97.62 213 LEU A O 1
ATOM 1637 N N . GLU A 1 214 ? -25.893 -0.169 -3.842 1.00 96.88 214 GLU A N 1
ATOM 1638 C CA . GLU A 1 214 ? -25.170 -1.219 -4.556 1.00 96.88 214 GLU A CA 1
ATOM 1639 C C . GLU A 1 214 ? -26.049 -1.839 -5.648 1.00 96.88 214 GLU A C 1
ATOM 1641 O O . GLU A 1 214 ? -25.645 -1.910 -6.808 1.00 96.88 214 GLU A O 1
ATOM 1646 N N . LYS A 1 215 ? -27.302 -2.189 -5.331 1.00 98.06 215 LYS A N 1
ATOM 1647 C CA . LYS A 1 215 ? -28.252 -2.721 -6.320 1.00 98.06 215 LYS A CA 1
ATOM 1648 C C . LYS A 1 215 ? -28.494 -1.745 -7.479 1.00 98.06 215 LYS A C 1
ATOM 1650 O O . LYS A 1 215 ? -28.545 -2.181 -8.628 1.00 98.06 215 LYS A O 1
ATOM 1655 N N . ARG A 1 216 ? -28.614 -0.441 -7.197 1.00 98.00 216 ARG A N 1
ATOM 1656 C CA . ARG A 1 216 ? -28.796 0.611 -8.220 1.00 98.00 216 ARG A CA 1
ATOM 1657 C C . ARG A 1 216 ? -27.543 0.854 -9.059 1.00 98.00 216 ARG A C 1
ATOM 1659 O O . ARG A 1 216 ? -27.655 1.135 -10.247 1.00 98.00 216 ARG A O 1
ATOM 1666 N N . THR A 1 217 ? -26.359 0.744 -8.465 1.00 97.69 217 THR A N 1
ATOM 1667 C CA . THR A 1 217 ? -25.076 0.991 -9.145 1.00 97.69 217 THR A CA 1
ATOM 1668 C C . THR A 1 217 ? -24.560 -0.228 -9.911 1.00 97.69 217 THR A C 1
ATOM 1670 O O . THR A 1 217 ? -23.838 -0.073 -10.898 1.00 97.69 217 THR A O 1
ATOM 1673 N N . ARG A 1 218 ? -24.987 -1.440 -9.536 1.00 97.94 218 ARG A N 1
ATOM 1674 C CA . ARG A 1 218 ? -24.607 -2.710 -10.174 1.00 97.94 218 ARG A CA 1
ATOM 1675 C C . ARG A 1 218 ? -24.691 -2.721 -11.711 1.00 97.94 218 ARG A C 1
ATOM 1677 O O . ARG A 1 218 ? -23.711 -3.159 -12.317 1.00 97.94 218 ARG A O 1
ATOM 1684 N N . PRO A 1 219 ? -25.771 -2.260 -12.379 1.00 97.88 219 PRO A N 1
ATOM 1685 C CA . PRO A 1 219 ? -25.821 -2.241 -13.843 1.00 97.88 219 PRO A CA 1
ATOM 1686 C C . PRO A 1 219 ? -24.777 -1.303 -14.460 1.00 97.88 219 PRO 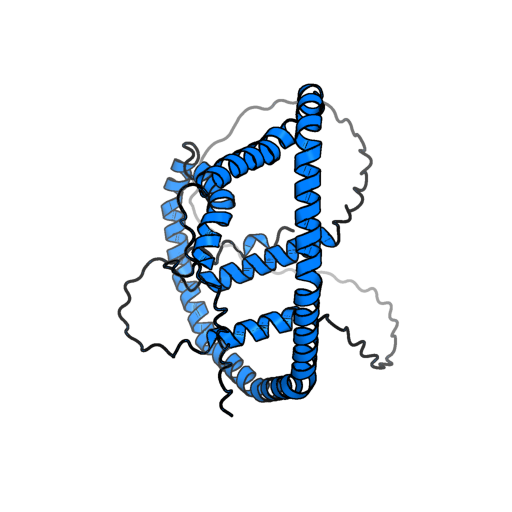A C 1
ATOM 1688 O O . PRO A 1 219 ? -24.157 -1.668 -15.455 1.00 97.88 219 PRO A O 1
ATOM 1691 N N . TYR A 1 220 ? -24.511 -0.145 -13.849 1.00 97.75 220 TYR A N 1
ATOM 1692 C CA . TYR A 1 220 ? -23.491 0.793 -14.328 1.00 97.75 220 TYR A CA 1
ATOM 1693 C C . TYR A 1 220 ? -22.087 0.214 -14.192 1.00 97.75 220 TYR A C 1
ATOM 1695 O O . TYR A 1 220 ? -21.301 0.294 -15.131 1.00 97.75 220 TYR A O 1
ATOM 1703 N N . VAL A 1 221 ? -21.788 -0.443 -13.066 1.00 96.44 221 VAL A N 1
ATOM 1704 C CA . VAL A 1 221 ? -20.510 -1.145 -12.875 1.00 96.44 221 VAL A CA 1
ATOM 1705 C C . VAL A 1 221 ? -20.361 -2.281 -13.889 1.00 96.44 221 VAL A C 1
ATOM 1707 O O . VAL A 1 221 ? -19.285 -2.454 -14.458 1.00 96.44 221 VAL A O 1
ATOM 1710 N N . ARG A 1 222 ? -21.432 -3.040 -14.164 1.00 97.38 222 ARG A N 1
ATOM 1711 C CA . ARG A 1 222 ? -21.419 -4.103 -15.182 1.00 97.38 222 ARG A CA 1
ATOM 1712 C C . ARG A 1 222 ? -21.180 -3.535 -16.582 1.00 97.38 222 ARG A C 1
ATOM 1714 O O . ARG A 1 222 ? -20.346 -4.072 -17.305 1.00 97.38 222 ARG A O 1
ATOM 1721 N N . ASN A 1 223 ? -21.848 -2.439 -16.936 1.00 98.00 223 ASN A N 1
ATOM 1722 C CA . ASN A 1 223 ? -21.666 -1.783 -18.228 1.00 98.00 223 ASN A CA 1
ATOM 1723 C C . ASN A 1 223 ? -20.254 -1.192 -18.371 1.00 98.00 223 ASN A C 1
ATOM 1725 O O . ASN A 1 223 ? -19.603 -1.375 -19.394 1.00 98.00 223 ASN A O 1
ATOM 1729 N N . LEU A 1 224 ? -19.730 -0.558 -17.319 1.00 97.50 224 LEU A N 1
ATOM 1730 C CA . LEU A 1 224 ? -18.360 -0.048 -17.289 1.00 97.50 224 LEU A CA 1
ATOM 1731 C C . LEU A 1 224 ? -17.343 -1.178 -17.489 1.00 97.50 224 LEU A C 1
ATOM 1733 O O . LEU A 1 224 ? -16.435 -1.045 -18.304 1.00 97.50 224 LEU A O 1
ATOM 1737 N N . LYS A 1 225 ? -17.518 -2.311 -16.794 1.00 94.69 225 LYS A N 1
ATOM 1738 C CA . LYS A 1 225 ? -16.679 -3.505 -16.984 1.00 94.69 225 LYS A CA 1
ATOM 1739 C C . LYS A 1 225 ? -16.751 -4.024 -18.417 1.00 94.69 225 LYS A C 1
ATOM 1741 O O . LYS A 1 225 ? -15.718 -4.370 -18.980 1.00 94.69 225 LYS A O 1
ATOM 1746 N N . PHE A 1 226 ? -17.941 -4.042 -19.013 1.00 98.31 226 PHE A N 1
ATOM 1747 C CA . PHE A 1 226 ? -18.126 -4.445 -20.404 1.00 98.31 226 PHE A CA 1
ATOM 1748 C C . PHE A 1 226 ? -17.389 -3.511 -21.376 1.00 98.31 226 PHE A C 1
ATOM 1750 O O . PHE A 1 226 ? -16.620 -3.979 -22.213 1.00 98.31 226 PHE A O 1
ATOM 1757 N N . HIS A 1 227 ? -17.539 -2.192 -21.226 1.00 97.38 227 HIS A N 1
ATOM 1758 C CA . HIS A 1 227 ? -16.822 -1.214 -22.048 1.00 97.38 227 HIS A CA 1
ATOM 1759 C C . HIS A 1 227 ? -15.307 -1.278 -21.851 1.00 97.38 227 HIS A C 1
ATOM 1761 O O . HIS A 1 227 ? -14.558 -1.187 -22.822 1.00 97.38 227 HIS A O 1
ATOM 1767 N N . TYR A 1 228 ? -14.848 -1.485 -20.619 1.00 97.56 228 TYR A N 1
ATOM 1768 C CA . TYR A 1 228 ? -13.434 -1.690 -20.333 1.00 97.56 228 TYR A CA 1
ATOM 1769 C C . TYR A 1 228 ? -12.906 -2.948 -21.032 1.00 97.56 228 TYR A C 1
ATOM 1771 O O . TYR A 1 228 ? -11.893 -2.884 -21.725 1.00 97.56 228 TYR A O 1
ATOM 1779 N N . ALA A 1 229 ? -13.611 -4.076 -20.914 1.00 96.75 229 ALA A N 1
ATOM 1780 C CA . ALA A 1 229 ? -13.229 -5.332 -21.554 1.00 96.75 229 ALA A CA 1
ATOM 1781 C C . ALA A 1 229 ? -13.210 -5.228 -23.088 1.00 96.75 229 ALA A C 1
ATOM 1783 O O . ALA A 1 229 ? -12.332 -5.797 -23.730 1.00 96.75 229 ALA A O 1
ATOM 1784 N N . ARG A 1 230 ? -14.150 -4.479 -23.674 1.00 98.06 230 ARG A N 1
ATOM 1785 C CA . ARG A 1 230 ? -14.249 -4.309 -25.127 1.00 98.06 230 ARG A CA 1
ATOM 1786 C C . ARG A 1 230 ? -13.221 -3.326 -25.690 1.00 98.06 230 ARG A C 1
ATOM 1788 O O . ARG A 1 230 ? -12.646 -3.602 -26.735 1.00 98.06 230 ARG A O 1
ATOM 1795 N N . ASN A 1 231 ? -12.992 -2.201 -25.012 1.00 97.69 231 ASN A N 1
ATOM 1796 C CA . ASN A 1 231 ? -12.225 -1.084 -25.575 1.00 97.69 231 ASN A CA 1
ATOM 1797 C C . ASN A 1 231 ? -10.819 -0.957 -24.977 1.00 97.69 231 ASN A C 1
ATOM 1799 O O . ASN A 1 231 ? -9.870 -0.667 -25.697 1.00 97.69 231 ASN A O 1
ATOM 1803 N N . VAL A 1 232 ? -10.668 -1.162 -23.666 1.00 96.56 232 VAL A N 1
ATOM 1804 C CA . VAL A 1 232 ? -9.407 -0.896 -22.951 1.00 96.56 232 VAL A CA 1
ATOM 1805 C C . VAL A 1 232 ? -8.546 -2.150 -22.848 1.00 96.56 232 VAL A C 1
ATOM 1807 O O . VAL A 1 232 ? -7.345 -2.093 -23.103 1.00 96.56 232 VAL A O 1
ATOM 1810 N N . ALA A 1 233 ? -9.144 -3.301 -22.531 1.00 96.06 233 ALA A N 1
ATOM 1811 C CA . ALA A 1 233 ? -8.418 -4.561 -22.394 1.00 96.06 233 ALA A CA 1
ATOM 1812 C C . ALA A 1 233 ? -7.567 -4.950 -23.622 1.00 96.06 233 ALA A C 1
ATOM 1814 O O . ALA A 1 233 ? -6.430 -5.372 -23.404 1.00 96.06 233 ALA A O 1
ATOM 1815 N N . PRO A 1 234 ? -8.018 -4.810 -24.890 1.00 97.31 234 PRO A N 1
ATOM 1816 C CA . PRO A 1 234 ? -7.154 -5.117 -26.031 1.00 97.31 234 PRO A CA 1
ATOM 1817 C C . PRO A 1 234 ? -5.938 -4.186 -26.113 1.00 97.31 234 PRO A C 1
ATOM 1819 O O . PRO A 1 234 ? -4.838 -4.666 -26.359 1.00 97.31 234 PRO A O 1
ATOM 1822 N N . VAL A 1 235 ? -6.102 -2.890 -25.829 1.00 97.25 235 VAL A N 1
ATOM 1823 C CA . VAL A 1 235 ? -4.997 -1.913 -25.840 1.00 97.25 235 VAL A CA 1
ATOM 1824 C C . VAL A 1 235 ? -3.988 -2.208 -24.730 1.00 97.25 235 VAL A C 1
ATOM 1826 O O . VAL A 1 235 ? -2.782 -2.170 -24.946 1.00 97.25 235 VAL A O 1
ATOM 1829 N N . VAL A 1 236 ? -4.463 -2.559 -23.534 1.00 95.38 236 VAL A N 1
ATOM 1830 C CA . VAL A 1 236 ? -3.573 -2.956 -22.433 1.00 95.38 236 VAL A CA 1
ATOM 1831 C C . VAL A 1 236 ? -2.804 -4.230 -22.791 1.00 95.38 236 VAL A C 1
ATOM 1833 O O . VAL A 1 236 ? -1.602 -4.301 -22.543 1.00 95.38 236 VAL A O 1
ATOM 1836 N N . ARG A 1 237 ? -3.459 -5.212 -23.429 1.00 95.44 237 ARG A N 1
ATOM 1837 C CA . ARG A 1 237 ? -2.799 -6.442 -23.897 1.00 95.44 237 ARG A CA 1
ATOM 1838 C C . ARG A 1 237 ? -1.738 -6.162 -24.959 1.00 95.44 237 ARG A C 1
ATOM 1840 O O . ARG A 1 237 ? -0.658 -6.735 -24.869 1.00 95.44 237 ARG A O 1
ATOM 1847 N N . THR A 1 238 ? -1.997 -5.287 -25.932 1.00 97.44 238 THR A N 1
ATOM 1848 C CA . THR A 1 238 ? -0.989 -4.953 -26.952 1.00 97.44 238 THR A CA 1
ATOM 1849 C C . THR A 1 238 ? 0.211 -4.245 -26.335 1.00 97.44 238 THR A C 1
ATOM 1851 O O . THR A 1 238 ? 1.342 -4.645 -26.598 1.00 97.44 238 THR A O 1
ATOM 1854 N N . ILE A 1 239 ? -0.009 -3.267 -25.450 1.00 96.06 239 ILE A N 1
ATOM 1855 C CA . ILE A 1 239 ? 1.073 -2.594 -24.713 1.00 96.06 239 ILE A CA 1
ATOM 1856 C C . ILE A 1 239 ? 1.890 -3.606 -23.905 1.00 96.06 239 ILE A C 1
ATOM 1858 O O . ILE A 1 239 ? 3.117 -3.549 -23.919 1.00 96.06 239 ILE A O 1
ATOM 1862 N N . GLN A 1 240 ? 1.228 -4.549 -23.231 1.00 95.31 240 GLN A N 1
ATOM 1863 C CA . GLN A 1 240 ? 1.907 -5.594 -22.471 1.00 95.31 240 GLN A CA 1
ATOM 1864 C C . GLN A 1 240 ? 2.795 -6.462 -23.373 1.00 95.31 240 GLN A C 1
ATOM 1866 O O . GLN A 1 240 ? 3.947 -6.708 -23.022 1.00 95.31 240 GLN A O 1
ATOM 1871 N N . ILE A 1 241 ? 2.303 -6.867 -24.548 1.00 97.75 241 ILE A N 1
ATOM 1872 C CA . ILE A 1 241 ? 3.095 -7.622 -25.528 1.00 97.75 241 ILE A CA 1
ATOM 1873 C C . ILE A 1 241 ? 4.324 -6.810 -25.962 1.00 97.75 241 ILE A C 1
ATOM 1875 O O . ILE A 1 241 ? 5.443 -7.312 -25.859 1.00 97.75 241 ILE A O 1
ATOM 1879 N N . TYR A 1 242 ? 4.153 -5.543 -26.354 1.00 97.88 242 TYR A N 1
ATOM 1880 C CA . TYR A 1 242 ? 5.278 -4.678 -26.734 1.00 97.88 242 TYR A CA 1
ATOM 1881 C C . TYR A 1 242 ? 6.292 -4.503 -25.606 1.00 97.88 242 TYR A C 1
ATOM 1883 O O . TYR A 1 242 ? 7.496 -4.556 -25.848 1.00 97.88 242 TYR A O 1
ATOM 1891 N N . TYR A 1 243 ? 5.823 -4.336 -24.371 1.00 96.31 243 TYR A N 1
ATOM 1892 C CA . TYR A 1 243 ? 6.699 -4.210 -23.214 1.00 96.31 243 TYR A CA 1
ATOM 1893 C C . TYR A 1 243 ? 7.529 -5.480 -23.000 1.00 96.31 243 TYR A C 1
ATOM 1895 O O . TYR A 1 243 ? 8.740 -5.392 -22.818 1.00 96.31 243 TYR A O 1
ATOM 1903 N N . THR A 1 244 ? 6.909 -6.661 -23.088 1.00 95.38 244 THR A N 1
ATOM 1904 C CA . THR A 1 244 ? 7.638 -7.934 -22.965 1.00 95.38 244 THR A CA 1
ATOM 1905 C C . THR A 1 244 ? 8.646 -8.140 -24.095 1.00 95.38 244 THR A C 1
ATOM 1907 O O . THR A 1 244 ? 9.769 -8.564 -23.839 1.00 95.38 244 THR A O 1
ATOM 1910 N N . GLN A 1 245 ? 8.303 -7.774 -25.334 1.00 97.56 245 GLN A N 1
ATOM 1911 C CA . GLN A 1 245 ? 9.237 -7.830 -26.462 1.00 97.56 245 GLN A CA 1
ATOM 1912 C C . GLN A 1 245 ? 10.421 -6.882 -26.264 1.00 97.56 245 GLN A C 1
ATOM 1914 O O . GLN A 1 245 ? 11.570 -7.275 -26.475 1.00 97.56 245 GLN A O 1
ATOM 1919 N N . LEU A 1 246 ? 10.154 -5.650 -25.824 1.00 97.50 246 LEU A N 1
ATOM 1920 C CA . LEU A 1 246 ? 11.188 -4.669 -25.519 1.00 97.50 246 LEU A CA 1
ATOM 1921 C C . LEU A 1 246 ? 12.104 -5.173 -24.403 1.00 97.50 246 LEU A C 1
ATOM 1923 O O . LEU A 1 246 ? 13.320 -5.089 -24.533 1.00 97.50 246 LEU A O 1
ATOM 1927 N N . GLN A 1 247 ? 11.535 -5.735 -23.338 1.00 95.94 247 GLN A N 1
ATOM 1928 C CA . GLN A 1 247 ? 12.299 -6.301 -22.232 1.00 95.94 247 GLN A CA 1
ATOM 1929 C C . GLN A 1 247 ? 13.220 -7.427 -22.713 1.00 95.94 247 GLN A C 1
ATOM 1931 O O . GLN A 1 247 ? 14.419 -7.358 -22.464 1.00 95.94 247 GLN A O 1
ATOM 1936 N N . ASN A 1 248 ? 12.695 -8.383 -23.484 1.00 97.19 248 ASN A N 1
ATOM 1937 C CA . ASN A 1 248 ? 13.487 -9.483 -24.044 1.00 97.19 248 ASN A CA 1
ATOM 1938 C C . ASN A 1 248 ? 14.588 -8.984 -24.998 1.00 97.19 248 ASN A C 1
ATOM 1940 O O . ASN A 1 248 ? 15.663 -9.572 -25.069 1.00 97.19 248 ASN A O 1
ATOM 1944 N N . THR A 1 249 ? 14.337 -7.889 -25.722 1.00 97.75 249 THR A N 1
ATOM 1945 C CA . THR A 1 249 ? 15.323 -7.282 -26.632 1.00 97.75 249 THR A CA 1
ATOM 1946 C C . THR A 1 249 ? 16.414 -6.535 -25.867 1.00 97.75 249 THR A C 1
ATOM 1948 O O . THR A 1 249 ? 17.576 -6.578 -26.257 1.00 97.75 249 THR A O 1
ATOM 1951 N N . LEU A 1 250 ? 16.061 -5.845 -24.779 1.00 97.62 250 LEU A N 1
ATOM 1952 C CA . LEU A 1 250 ? 16.990 -5.044 -23.977 1.00 97.62 250 LEU A CA 1
ATOM 1953 C C . LEU A 1 250 ? 17.819 -5.880 -23.004 1.00 97.62 250 LEU A C 1
ATOM 1955 O O . LEU A 1 250 ? 18.957 -5.514 -22.712 1.00 97.62 250 LEU A O 1
ATOM 1959 N N . GLU A 1 251 ? 17.271 -6.986 -22.507 1.00 95.38 251 GLU A N 1
ATOM 1960 C CA . GLU A 1 251 ? 17.922 -7.875 -21.547 1.00 95.38 251 GLU A CA 1
ATOM 1961 C C . GLU A 1 251 ? 19.371 -8.249 -21.918 1.00 95.38 251 GLU A C 1
ATOM 1963 O O . GLU A 1 251 ? 20.252 -8.038 -21.078 1.00 95.38 251 GLU A O 1
ATOM 1968 N N . PRO A 1 252 ? 19.699 -8.701 -23.148 1.00 96.69 252 PRO A N 1
ATOM 1969 C CA . PRO A 1 252 ? 21.083 -9.016 -23.501 1.00 96.69 252 PRO A CA 1
ATOM 1970 C C . PRO A 1 252 ? 22.011 -7.794 -23.459 1.00 96.69 252 PRO A C 1
ATOM 1972 O O . PRO A 1 252 ? 23.142 -7.914 -22.992 1.00 96.69 252 PRO A O 1
ATOM 1975 N N . TYR A 1 253 ? 21.549 -6.612 -23.878 1.00 97.44 253 TYR A N 1
ATOM 1976 C CA . TYR A 1 253 ? 22.361 -5.389 -23.847 1.00 97.44 253 TYR A CA 1
ATOM 1977 C C . TYR A 1 253 ? 22.616 -4.909 -22.423 1.00 97.44 253 TYR A C 1
ATOM 1979 O O . TYR A 1 253 ? 23.727 -4.490 -22.100 1.00 97.44 253 TYR A O 1
ATOM 1987 N N . ILE A 1 254 ? 21.605 -4.999 -21.558 1.00 94.56 254 ILE A N 1
ATOM 1988 C CA . ILE A 1 254 ? 21.745 -4.686 -20.135 1.00 94.56 254 ILE A CA 1
ATOM 1989 C C . ILE A 1 254 ? 22.746 -5.655 -19.501 1.00 94.56 254 ILE A C 1
ATOM 1991 O O . ILE A 1 254 ? 23.681 -5.213 -18.835 1.00 94.56 254 ILE A O 1
ATOM 1995 N N . ASN A 1 255 ? 22.616 -6.956 -19.769 1.00 93.38 255 ASN A N 1
ATOM 1996 C CA . ASN A 1 255 ? 23.538 -7.971 -19.260 1.00 93.38 255 ASN A CA 1
ATOM 1997 C C . ASN A 1 255 ? 24.971 -7.752 -19.774 1.00 93.38 255 ASN A C 1
ATOM 1999 O O . ASN A 1 255 ? 25.928 -7.862 -19.005 1.00 93.38 255 ASN A O 1
ATOM 2003 N N . GLN A 1 256 ? 25.134 -7.360 -21.039 1.00 97.19 256 GLN A N 1
ATOM 2004 C CA . GLN A 1 256 ? 26.434 -7.015 -21.612 1.00 97.19 256 GLN A CA 1
ATOM 2005 C C . GLN A 1 256 ? 27.032 -5.754 -20.973 1.00 97.19 256 GLN A C 1
ATOM 2007 O O . GLN A 1 256 ? 28.219 -5.744 -20.644 1.00 97.19 256 GLN A O 1
ATOM 2012 N N . ALA A 1 257 ? 26.232 -4.708 -20.756 1.00 94.69 257 ALA A N 1
ATOM 2013 C CA . ALA A 1 257 ? 26.672 -3.480 -20.099 1.00 94.69 257 ALA A CA 1
ATOM 2014 C C . ALA A 1 257 ? 27.078 -3.733 -18.640 1.00 94.69 257 ALA A C 1
ATOM 2016 O O . ALA A 1 257 ? 28.115 -3.243 -18.197 1.00 94.69 257 ALA A O 1
ATOM 2017 N N . ILE A 1 258 ? 26.310 -4.552 -17.914 1.00 94.44 258 ILE A N 1
ATOM 2018 C CA . ILE A 1 258 ? 26.647 -4.992 -16.556 1.00 94.44 258 ILE A CA 1
ATOM 2019 C C . ILE A 1 258 ? 27.971 -5.763 -16.567 1.00 94.44 258 ILE A C 1
ATOM 2021 O O . ILE A 1 258 ? 28.858 -5.456 -15.773 1.00 94.44 258 ILE A O 1
ATOM 2025 N N . ALA A 1 259 ? 28.151 -6.715 -17.486 1.00 95.06 259 ALA A N 1
ATOM 2026 C CA . ALA A 1 259 ? 29.395 -7.474 -17.599 1.00 95.06 259 ALA A CA 1
ATOM 2027 C C . ALA A 1 259 ? 30.602 -6.574 -17.922 1.00 95.06 259 ALA A C 1
ATOM 2029 O O . ALA A 1 259 ? 31.666 -6.731 -17.321 1.00 95.06 259 ALA A O 1
ATOM 2030 N N . ALA A 1 260 ? 30.445 -5.605 -18.829 1.00 95.75 260 ALA A N 1
ATOM 2031 C CA . ALA A 1 260 ? 31.485 -4.631 -19.156 1.00 95.75 260 ALA A CA 1
ATOM 2032 C C . ALA A 1 260 ? 31.830 -3.738 -17.955 1.00 95.75 260 ALA A C 1
ATOM 2034 O O . ALA A 1 260 ? 33.007 -3.529 -17.662 1.00 95.75 260 ALA A O 1
ATOM 2035 N N . LEU A 1 261 ? 30.818 -3.275 -17.218 1.00 95.25 261 LEU A N 1
ATOM 2036 C CA . LEU A 1 261 ? 31.008 -2.475 -16.013 1.00 95.25 261 LEU A CA 1
ATOM 2037 C C . LEU A 1 261 ? 31.730 -3.266 -14.917 1.00 95.25 261 LEU A C 1
ATOM 2039 O O . LEU A 1 261 ? 32.621 -2.724 -14.270 1.00 95.25 261 LEU A O 1
ATOM 2043 N N . ILE A 1 262 ? 31.397 -4.547 -14.736 1.00 93.69 262 ILE A N 1
ATOM 2044 C CA . ILE A 1 262 ? 32.089 -5.433 -13.789 1.00 93.69 262 ILE A CA 1
ATOM 2045 C C . ILE A 1 262 ? 33.559 -5.602 -14.185 1.00 93.69 262 ILE A C 1
ATOM 2047 O O . ILE A 1 262 ? 34.429 -5.513 -13.321 1.00 93.69 262 ILE A O 1
ATOM 2051 N N . ARG A 1 263 ? 33.858 -5.806 -15.475 1.00 94.81 263 ARG A N 1
ATOM 2052 C CA . ARG A 1 263 ? 35.245 -5.912 -15.963 1.00 94.81 263 ARG A CA 1
ATOM 2053 C C . ARG A 1 263 ? 36.032 -4.632 -15.707 1.00 94.81 263 ARG A C 1
ATOM 2055 O O . ARG A 1 263 ? 37.105 -4.698 -15.118 1.00 94.81 263 ARG A O 1
ATOM 2062 N N . LEU A 1 264 ? 35.464 -3.484 -16.076 1.00 96.69 264 LEU A N 1
ATOM 2063 C CA . LEU A 1 264 ? 36.079 -2.181 -15.831 1.00 96.69 264 LEU A CA 1
ATOM 2064 C C . LEU A 1 264 ? 36.303 -1.959 -14.333 1.00 96.69 264 LEU A C 1
ATOM 2066 O O . LEU A 1 264 ? 37.378 -1.542 -13.918 1.00 96.69 264 LEU A O 1
ATOM 2070 N N . TRP A 1 265 ? 35.308 -2.282 -13.507 1.00 92.00 265 TRP A N 1
ATOM 2071 C CA . TRP A 1 265 ? 35.436 -2.183 -12.061 1.00 92.00 265 TRP A CA 1
ATOM 2072 C C . TRP A 1 265 ? 36.600 -3.029 -11.545 1.00 92.00 265 TRP A C 1
ATOM 2074 O O . TRP A 1 265 ? 37.419 -2.510 -10.797 1.00 92.00 265 TRP A O 1
ATOM 2084 N N . LEU A 1 266 ? 36.715 -4.292 -11.969 1.00 93.25 266 LEU A N 1
ATOM 2085 C CA . LEU A 1 266 ? 37.802 -5.187 -11.559 1.00 93.25 266 LEU A CA 1
ATOM 2086 C C . LEU A 1 266 ? 39.185 -4.697 -12.015 1.00 93.25 266 LEU A C 1
ATOM 2088 O O . LEU A 1 266 ? 40.148 -4.858 -11.270 1.00 93.25 266 LEU A O 1
ATOM 2092 N N . GLU A 1 267 ? 39.285 -4.068 -13.187 1.00 96.00 267 GLU A N 1
ATOM 2093 C CA . GLU A 1 267 ? 40.540 -3.511 -13.711 1.00 96.00 267 GLU A CA 1
ATOM 2094 C C . GLU A 1 267 ? 40.975 -2.232 -12.978 1.00 96.00 267 GLU A C 1
ATOM 2096 O O . GLU A 1 267 ? 42.161 -2.029 -12.702 1.00 96.00 267 GLU A O 1
ATOM 2101 N N . VAL A 1 268 ? 40.021 -1.369 -12.619 1.00 94.62 268 VAL A N 1
ATOM 2102 C CA . VAL A 1 268 ? 40.306 -0.110 -11.913 1.00 94.62 268 VAL A CA 1
ATOM 2103 C C . VAL A 1 268 ? 40.466 -0.341 -10.402 1.00 94.62 268 VAL A C 1
ATOM 2105 O O . VAL A 1 268 ? 41.218 0.382 -9.745 1.00 94.62 268 VAL A O 1
ATOM 2108 N N . GLN A 1 269 ? 39.830 -1.375 -9.839 1.00 91.56 269 GLN A N 1
ATOM 2109 C CA . GLN A 1 269 ? 39.869 -1.691 -8.409 1.00 91.56 269 GLN A CA 1
ATOM 2110 C C . GLN A 1 269 ? 41.284 -1.681 -7.788 1.00 91.56 269 GLN A C 1
ATOM 2112 O O . GLN A 1 269 ? 41.453 -0.996 -6.778 1.00 91.56 269 GLN A O 1
ATOM 2117 N N . PRO A 1 270 ? 42.307 -2.374 -8.337 1.00 91.06 270 PRO A N 1
ATOM 2118 C CA . PRO A 1 270 ? 43.640 -2.398 -7.728 1.00 91.06 270 PRO A CA 1
ATOM 2119 C C . PRO A 1 270 ? 44.322 -1.024 -7.710 1.00 91.06 270 PRO A C 1
ATOM 2121 O O . PRO A 1 270 ? 45.168 -0.784 -6.856 1.00 91.06 270 PRO A O 1
ATOM 2124 N N . LYS A 1 271 ? 43.943 -0.111 -8.613 1.00 92.62 271 LYS A N 1
ATOM 2125 C CA . LYS A 1 271 ? 44.477 1.259 -8.659 1.00 92.62 271 LYS A CA 1
ATOM 2126 C C . LYS A 1 271 ? 43.741 2.191 -7.696 1.00 92.62 271 LYS A C 1
ATOM 2128 O O . LYS A 1 271 ? 44.353 3.076 -7.115 1.00 92.62 271 LYS A O 1
ATOM 2133 N N . LEU A 1 272 ? 42.438 1.988 -7.508 1.00 88.06 272 LEU A N 1
ATOM 2134 C CA . LEU A 1 272 ? 41.609 2.803 -6.615 1.00 88.06 272 LEU A CA 1
ATOM 2135 C C . LEU A 1 272 ? 41.907 2.562 -5.133 1.00 88.06 272 LEU A C 1
ATOM 2137 O O . LEU A 1 272 ? 41.886 3.517 -4.369 1.00 88.06 272 LEU A O 1
ATOM 2141 N N . ILE A 1 273 ? 42.169 1.316 -4.721 1.00 85.62 273 ILE A N 1
ATOM 2142 C CA . ILE A 1 273 ? 42.404 0.968 -3.30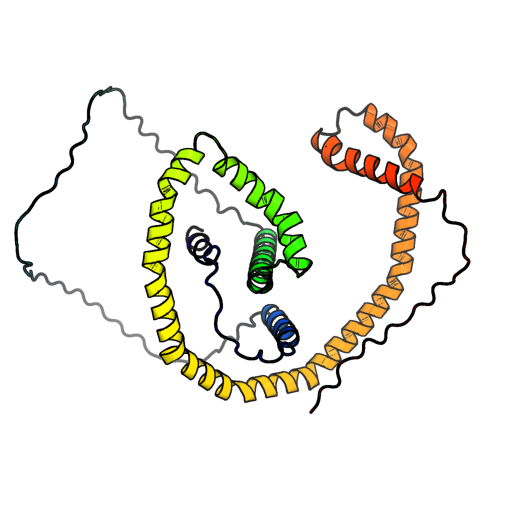6 1.00 85.62 273 ILE A CA 1
ATOM 2143 C C . ILE A 1 273 ? 43.516 1.817 -2.657 1.00 85.62 273 ILE A C 1
ATOM 2145 O O . ILE A 1 273 ? 43.219 2.445 -1.640 1.00 85.62 273 ILE A O 1
ATOM 2149 N N . PRO A 1 274 ? 44.740 1.918 -3.217 1.00 86.94 274 PRO A N 1
ATOM 2150 C CA . PRO A 1 274 ? 45.797 2.715 -2.592 1.00 86.94 274 PRO A CA 1
ATOM 2151 C C . PRO A 1 274 ? 45.472 4.215 -2.590 1.00 86.94 274 PRO A C 1
ATOM 2153 O O . PRO A 1 274 ? 45.674 4.879 -1.580 1.00 86.94 274 PRO A O 1
ATOM 2156 N N . LEU A 1 275 ? 44.873 4.745 -3.667 1.00 86.12 275 LEU A N 1
ATOM 2157 C CA . LEU A 1 275 ? 44.440 6.150 -3.706 1.00 86.12 275 LEU A CA 1
ATOM 2158 C C . LEU A 1 275 ? 43.371 6.450 -2.648 1.00 86.12 275 LEU A C 1
ATOM 2160 O O . LEU A 1 275 ? 43.350 7.537 -2.078 1.00 86.12 275 LEU A O 1
ATOM 2164 N N . ILE A 1 276 ? 42.476 5.497 -2.389 1.00 81.62 276 ILE A N 1
ATOM 2165 C CA . ILE A 1 276 ? 41.445 5.609 -1.359 1.00 81.62 276 ILE A CA 1
ATOM 2166 C C . ILE A 1 276 ? 42.072 5.613 0.038 1.00 81.62 276 ILE A C 1
ATOM 2168 O O . ILE A 1 276 ? 41.662 6.427 0.866 1.00 81.62 276 ILE A O 1
ATOM 2172 N N . GLU A 1 277 ? 43.055 4.748 0.295 1.00 82.44 277 GLU A N 1
ATOM 2173 C CA . GLU A 1 277 ? 43.783 4.707 1.570 1.00 82.44 277 GLU A CA 1
ATOM 2174 C C . GLU A 1 277 ? 44.592 5.987 1.821 1.00 82.44 277 GLU A C 1
ATOM 2176 O O . GLU A 1 277 ? 44.606 6.488 2.947 1.00 82.44 277 GLU A O 1
ATOM 2181 N N . GLU A 1 278 ? 45.187 6.568 0.777 1.00 86.06 278 GLU A N 1
ATOM 2182 C CA . GLU A 1 278 ? 45.892 7.852 0.866 1.00 86.06 278 GLU A CA 1
ATOM 2183 C C . GLU A 1 278 ? 44.931 9.045 0.984 1.00 86.06 278 GLU A C 1
ATOM 2185 O O . GLU A 1 278 ? 45.215 10.033 1.673 1.00 86.06 278 GLU A O 1
ATOM 2190 N N . SER A 1 279 ? 43.755 8.963 0.358 1.00 79.75 279 SER A N 1
ATOM 2191 C CA . SER A 1 279 ? 42.754 10.020 0.431 1.00 79.75 279 SER A CA 1
ATOM 2192 C C . SER A 1 279 ? 42.022 9.985 1.780 1.00 79.75 279 SER A C 1
ATOM 2194 O O . SER A 1 279 ? 41.035 9.281 1.987 1.00 79.75 279 SER A O 1
ATOM 2196 N N . LYS A 1 280 ? 42.406 10.873 2.702 1.00 80.75 280 LYS A N 1
ATOM 2197 C CA . LYS A 1 280 ? 41.611 11.198 3.913 1.00 80.75 280 LYS A CA 1
ATOM 2198 C C . LYS A 1 280 ? 40.233 11.815 3.603 1.00 80.75 280 LYS A C 1
ATOM 2200 O O . LYS A 1 280 ? 39.551 12.304 4.497 1.00 80.75 280 LYS A O 1
ATOM 2205 N N . PHE A 1 281 ? 39.847 11.857 2.330 1.00 79.44 281 PHE A N 1
ATOM 2206 C CA . PHE A 1 281 ? 38.700 12.594 1.824 1.00 79.44 281 PHE A CA 1
ATOM 2207 C C . PHE A 1 281 ? 37.399 11.788 1.849 1.00 79.44 281 PHE A C 1
ATOM 2209 O O . PHE A 1 281 ? 36.331 12.370 1.674 1.00 79.44 281 PHE A O 1
ATOM 2216 N N . ILE A 1 282 ? 37.444 10.471 2.077 1.00 75.31 282 ILE A N 1
ATOM 2217 C CA . ILE A 1 282 ? 36.207 9.691 2.174 1.00 75.31 282 ILE A CA 1
ATOM 2218 C C . ILE A 1 282 ? 35.543 9.982 3.520 1.00 75.31 282 ILE A C 1
ATOM 2220 O O . ILE A 1 282 ? 36.101 9.631 4.561 1.00 75.31 282 ILE A O 1
ATOM 2224 N N . PRO A 1 283 ? 34.347 10.593 3.528 1.00 81.75 283 PRO A N 1
ATOM 2225 C CA . PRO A 1 283 ? 33.653 10.867 4.770 1.00 81.75 283 PRO A CA 1
ATOM 2226 C C . PRO A 1 283 ? 33.246 9.548 5.444 1.00 81.75 283 PRO A C 1
ATOM 2228 O O . PRO A 1 283 ? 32.775 8.622 4.780 1.00 81.75 283 PRO A O 1
ATOM 2231 N N . GLU A 1 284 ? 33.403 9.471 6.769 1.00 81.31 284 GLU A N 1
ATOM 2232 C CA . GLU A 1 284 ? 33.237 8.236 7.562 1.00 81.31 284 GLU A CA 1
ATOM 2233 C C . GLU A 1 284 ? 31.902 7.516 7.324 1.00 81.31 284 GLU A C 1
ATOM 2235 O O . GLU A 1 284 ? 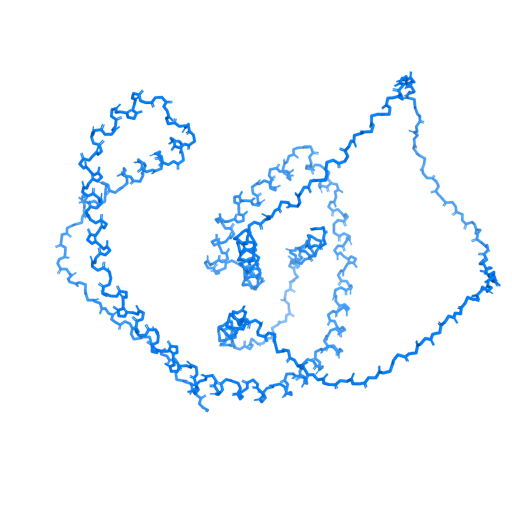31.842 6.287 7.271 1.00 81.31 284 GLU A O 1
ATOM 2240 N N . TRP A 1 285 ? 30.829 8.267 7.054 1.00 85.31 285 TRP A N 1
ATOM 2241 C CA . TRP A 1 285 ? 29.520 7.682 6.759 1.00 85.31 285 TRP A CA 1
ATOM 2242 C C . TRP A 1 285 ? 29.545 6.758 5.528 1.00 85.31 285 TRP A C 1
ATOM 2244 O O . TRP A 1 285 ? 28.865 5.732 5.519 1.00 85.31 285 TRP A O 1
ATOM 2254 N N . MET A 1 286 ? 30.347 7.078 4.506 1.00 78.75 286 MET A N 1
ATOM 2255 C CA . MET A 1 286 ? 30.450 6.289 3.275 1.00 78.75 286 MET A CA 1
ATOM 2256 C C . MET A 1 286 ? 31.256 5.003 3.508 1.00 78.75 286 MET A C 1
ATOM 2258 O O . MET A 1 286 ? 30.914 3.944 2.973 1.00 78.75 286 MET A O 1
ATOM 2262 N N . ARG A 1 287 ? 32.279 5.072 4.370 1.00 79.56 287 ARG A N 1
ATOM 2263 C CA . ARG A 1 287 ? 33.070 3.910 4.795 1.00 79.56 287 ARG A CA 1
ATOM 2264 C C . ARG A 1 287 ? 32.181 2.896 5.519 1.00 79.56 287 ARG A C 1
ATOM 2266 O O . ARG A 1 287 ? 32.146 1.728 5.130 1.00 79.56 287 ARG A O 1
ATOM 2273 N N . GLU A 1 288 ? 31.407 3.351 6.504 1.00 82.62 288 GLU A N 1
ATOM 2274 C CA . GLU A 1 288 ? 30.566 2.479 7.332 1.00 82.62 288 GLU A CA 1
ATOM 2275 C C . GLU A 1 288 ? 29.362 1.890 6.587 1.00 82.62 288 GLU A C 1
ATOM 2277 O O . GLU A 1 288 ? 29.052 0.708 6.750 1.00 82.62 288 GLU A O 1
ATOM 2282 N N . HIS A 1 289 ? 28.688 2.688 5.756 1.00 78.50 289 HIS A N 1
ATOM 2283 C CA . HIS A 1 289 ? 27.384 2.306 5.202 1.00 78.50 289 HIS A CA 1
ATOM 2284 C C . HIS A 1 289 ? 27.455 1.730 3.786 1.00 78.50 289 HIS A C 1
ATOM 2286 O O . HIS A 1 289 ? 26.516 1.056 3.364 1.00 78.50 289 HIS A O 1
ATOM 2292 N N . VAL A 1 290 ? 28.542 1.970 3.045 1.00 76.94 290 VAL A N 1
ATOM 2293 C CA . VAL A 1 290 ? 28.671 1.526 1.646 1.00 76.94 290 VAL A CA 1
ATOM 2294 C C . VAL A 1 290 ? 29.807 0.520 1.499 1.00 76.94 290 VAL A C 1
ATOM 2296 O O . VAL A 1 290 ? 29.590 -0.585 0.999 1.00 76.94 290 VAL A O 1
ATOM 2299 N N . LEU A 1 291 ? 31.002 0.859 1.990 1.00 78.12 291 LEU A N 1
ATOM 2300 C CA . LEU A 1 291 ? 32.204 0.053 1.768 1.00 78.12 291 LEU A CA 1
ATOM 2301 C C . LEU A 1 291 ? 32.194 -1.258 2.570 1.00 78.12 291 LEU A C 1
ATOM 2303 O O . LEU A 1 291 ? 32.429 -2.329 2.007 1.00 78.12 291 LEU A O 1
ATOM 2307 N N . ILE A 1 292 ? 31.869 -1.195 3.868 1.00 78.94 292 ILE A N 1
ATOM 2308 C CA . ILE A 1 292 ? 31.834 -2.383 4.740 1.00 78.94 292 ILE A CA 1
ATOM 2309 C C . ILE A 1 292 ? 30.778 -3.403 4.272 1.00 78.94 292 ILE A C 1
ATOM 2311 O O . ILE A 1 292 ? 31.119 -4.585 4.156 1.00 78.94 292 ILE A O 1
ATOM 2315 N N . PRO A 1 293 ? 29.523 -3.020 3.954 1.00 77.62 293 PRO A N 1
ATOM 2316 C CA . PRO A 1 293 ? 28.544 -3.969 3.429 1.00 77.62 293 PRO A CA 1
ATOM 2317 C C . PRO A 1 293 ? 28.961 -4.591 2.092 1.00 77.62 293 PRO A C 1
ATOM 2319 O O . PRO A 1 293 ? 28.800 -5.800 1.926 1.00 77.62 293 PRO A O 1
ATOM 2322 N N . LEU A 1 294 ? 29.549 -3.811 1.175 1.00 73.81 294 LEU A N 1
ATOM 2323 C CA . LEU A 1 294 ? 30.053 -4.321 -0.109 1.00 73.81 294 LEU A CA 1
ATOM 2324 C C . LEU A 1 294 ? 31.168 -5.357 0.079 1.00 73.81 294 LEU A C 1
ATOM 2326 O O . LEU A 1 294 ? 31.119 -6.438 -0.513 1.00 73.81 294 LEU A O 1
ATOM 2330 N N . MET A 1 295 ? 32.135 -5.074 0.953 1.00 76.50 295 MET A N 1
ATOM 2331 C CA . MET A 1 295 ? 33.213 -6.012 1.290 1.00 76.50 295 MET A CA 1
ATOM 2332 C C . MET A 1 295 ? 32.662 -7.291 1.941 1.00 76.50 295 MET A C 1
ATOM 2334 O O . MET A 1 295 ? 33.091 -8.401 1.619 1.00 76.50 295 MET A O 1
ATOM 2338 N N . ARG A 1 296 ? 31.649 -7.158 2.806 1.00 78.19 296 ARG A N 1
ATOM 2339 C CA . ARG A 1 296 ? 30.993 -8.292 3.475 1.00 78.19 296 ARG A CA 1
ATOM 2340 C C . ARG A 1 296 ? 30.163 -9.151 2.513 1.00 78.19 296 ARG A C 1
ATOM 2342 O O . ARG A 1 296 ? 30.071 -10.361 2.720 1.00 78.19 296 ARG A O 1
ATOM 2349 N N . LEU A 1 297 ? 29.582 -8.554 1.469 1.00 70.62 297 LEU A N 1
ATOM 2350 C CA . LEU A 1 297 ? 28.897 -9.279 0.394 1.00 70.62 297 LEU A CA 1
ATOM 2351 C C . LEU A 1 297 ? 29.892 -10.073 -0.462 1.00 70.62 297 LEU A C 1
ATOM 2353 O O . LEU A 1 297 ? 29.646 -11.250 -0.718 1.00 70.62 297 LEU A O 1
ATOM 2357 N N . ARG A 1 298 ? 31.045 -9.485 -0.813 1.00 71.31 298 ARG A N 1
ATOM 2358 C CA . ARG A 1 298 ? 32.101 -10.164 -1.589 1.00 71.31 298 ARG A CA 1
ATOM 2359 C C . ARG A 1 298 ? 32.648 -11.412 -0.892 1.00 71.31 298 ARG A C 1
ATOM 2361 O O . ARG A 1 298 ? 32.877 -12.426 -1.543 1.00 71.31 298 ARG A O 1
ATOM 2368 N N . GLY A 1 299 ? 32.816 -11.366 0.431 1.00 66.56 299 GLY A N 1
ATOM 2369 C CA . GLY A 1 299 ? 33.289 -12.517 1.209 1.00 66.56 299 GLY A CA 1
ATOM 2370 C C . GLY A 1 299 ? 32.318 -13.707 1.241 1.00 66.56 299 GLY A C 1
ATOM 2371 O O . GLY A 1 299 ? 32.733 -14.819 1.556 1.00 66.56 299 GLY A O 1
ATOM 2372 N N . ARG A 1 300 ? 31.031 -13.505 0.915 1.00 64.88 300 ARG A N 1
ATOM 2373 C CA . ARG A 1 300 ? 30.034 -14.590 0.886 1.00 64.88 300 ARG A CA 1
ATOM 2374 C C . ARG A 1 300 ? 29.934 -15.280 -0.470 1.00 64.88 300 ARG A C 1
ATOM 2376 O O . ARG A 1 300 ? 29.690 -16.482 -0.491 1.00 64.88 300 ARG A O 1
ATOM 2383 N N . THR A 1 301 ? 30.139 -14.569 -1.576 1.00 57.59 301 THR A N 1
ATOM 2384 C CA . THR A 1 301 ? 30.027 -15.150 -2.925 1.00 57.59 301 THR A CA 1
ATOM 2385 C C . THR A 1 301 ? 31.149 -16.143 -3.231 1.00 57.59 301 THR A C 1
ATOM 2387 O O . THR A 1 301 ? 30.885 -17.182 -3.821 1.00 57.59 301 THR A O 1
ATOM 2390 N N . GLY A 1 302 ? 32.368 -15.909 -2.733 1.00 55.94 302 GLY A N 1
ATOM 2391 C CA . GLY A 1 302 ? 33.509 -16.809 -2.962 1.00 55.94 302 GLY A CA 1
ATOM 2392 C C . GLY A 1 302 ? 33.448 -18.165 -2.242 1.00 55.94 302 GLY A C 1
ATOM 2393 O O . GLY A 1 302 ? 34.308 -19.006 -2.473 1.00 55.94 302 GLY A O 1
ATOM 2394 N N . ARG A 1 303 ? 32.459 -18.406 -1.365 1.00 55.12 303 ARG A N 1
ATOM 2395 C CA . ARG A 1 303 ? 32.321 -19.684 -0.636 1.00 55.12 303 ARG A CA 1
ATOM 2396 C C . ARG A 1 303 ? 31.289 -20.636 -1.254 1.00 55.12 303 ARG A C 1
ATOM 2398 O O . ARG A 1 303 ? 31.156 -21.756 -0.777 1.00 55.12 303 ARG A O 1
ATOM 2405 N N . ILE A 1 304 ? 30.555 -20.212 -2.287 1.00 55.53 304 ILE A N 1
ATOM 2406 C CA . ILE A 1 304 ? 29.485 -21.027 -2.893 1.00 55.53 304 ILE A CA 1
ATOM 2407 C C . ILE A 1 304 ? 29.977 -21.809 -4.127 1.00 55.53 304 ILE A C 1
ATOM 2409 O O . ILE A 1 304 ? 29.409 -22.846 -4.443 1.00 55.53 304 ILE A O 1
ATOM 2413 N N . GLU A 1 305 ? 31.083 -21.414 -4.765 1.00 52.00 305 GLU A N 1
ATOM 2414 C CA . GLU A 1 305 ? 31.586 -22.096 -5.976 1.00 52.00 305 GLU A CA 1
ATOM 2415 C C . GLU A 1 305 ? 32.397 -23.383 -5.720 1.00 52.00 305 GLU A C 1
ATOM 2417 O O . GLU A 1 305 ? 32.794 -24.055 -6.662 1.00 52.00 305 GLU A O 1
ATOM 2422 N N . GLY A 1 306 ? 32.626 -23.778 -4.463 1.00 50.41 306 GLY A N 1
ATOM 2423 C CA . GLY A 1 306 ? 33.503 -24.912 -4.144 1.00 50.41 306 GLY A CA 1
ATOM 2424 C C . GLY A 1 306 ? 32.863 -26.305 -4.118 1.00 50.41 306 GLY A C 1
ATOM 2425 O O . GLY A 1 306 ? 33.585 -27.259 -3.866 1.00 50.41 306 GLY A O 1
ATOM 2426 N N . ASN A 1 307 ? 31.544 -26.453 -4.304 1.00 52.34 307 ASN A N 1
ATOM 2427 C CA . ASN A 1 307 ? 30.884 -27.754 -4.085 1.00 52.34 307 ASN A CA 1
ATOM 2428 C C . ASN A 1 307 ? 29.705 -28.065 -5.021 1.00 52.34 307 ASN A C 1
ATOM 2430 O O . ASN A 1 307 ? 28.866 -28.904 -4.695 1.00 52.34 307 ASN A O 1
ATOM 2434 N N . GLN A 1 308 ? 29.612 -27.396 -6.172 1.00 46.84 308 GLN A N 1
ATOM 2435 C CA . GLN A 1 308 ? 28.560 -27.678 -7.145 1.00 46.84 308 GLN A CA 1
ATOM 2436 C C . GLN A 1 308 ? 29.161 -28.308 -8.400 1.00 46.84 308 GLN A C 1
ATOM 2438 O O . GLN A 1 308 ? 29.550 -27.639 -9.352 1.00 46.84 308 GLN A O 1
ATOM 2443 N N . GLU A 1 309 ? 29.263 -29.633 -8.334 1.00 48.34 309 GLU A N 1
ATOM 2444 C CA . GLU A 1 309 ? 29.538 -30.526 -9.452 1.00 48.34 309 GLU A CA 1
ATOM 2445 C C . GLU A 1 309 ? 28.606 -30.198 -10.638 1.00 48.34 309 GLU A C 1
ATOM 2447 O O . GLU A 1 309 ? 27.406 -29.967 -10.434 1.00 48.34 309 GLU A O 1
ATOM 2452 N N . PRO A 1 310 ? 29.126 -30.141 -11.876 1.00 47.41 310 PRO A N 1
ATOM 2453 C CA . PRO A 1 310 ? 28.365 -29.715 -13.039 1.00 47.41 310 PRO A CA 1
ATOM 2454 C C . PRO A 1 310 ? 27.393 -30.820 -13.467 1.00 47.41 310 PRO A C 1
ATOM 2456 O O . PRO A 1 310 ? 27.669 -31.602 -14.374 1.00 47.41 310 PRO A O 1
ATOM 2459 N N . GLN A 1 311 ? 26.209 -30.879 -12.855 1.00 44.34 311 GLN A N 1
ATOM 2460 C CA . GLN A 1 311 ? 25.088 -31.573 -13.484 1.00 44.34 311 GLN A CA 1
ATOM 2461 C C . GLN A 1 311 ? 24.631 -30.743 -14.683 1.00 44.34 311 GLN A C 1
ATOM 2463 O O . GLN A 1 311 ? 23.974 -29.713 -14.530 1.00 44.34 311 GLN A O 1
ATOM 2468 N N . GLY A 1 312 ? 24.990 -31.212 -15.879 1.00 43.25 312 GLY A N 1
ATOM 2469 C CA . GLY A 1 312 ? 24.519 -30.731 -17.176 1.00 43.25 312 GLY A CA 1
ATOM 2470 C C . GLY A 1 312 ? 23.010 -30.902 -17.341 1.00 43.25 312 GLY A C 1
ATOM 2471 O O . GLY A 1 312 ? 22.542 -31.716 -18.131 1.00 43.25 312 GLY A O 1
ATOM 2472 N N . ARG A 1 313 ? 22.233 -30.134 -16.580 1.00 45.22 313 ARG A N 1
ATOM 2473 C CA . ARG A 1 313 ? 20.788 -30.039 -16.717 1.00 45.22 313 ARG A CA 1
ATOM 2474 C C . ARG A 1 313 ? 20.492 -28.685 -17.343 1.00 45.22 313 ARG A C 1
ATOM 2476 O O . ARG A 1 313 ? 20.416 -27.663 -16.667 1.00 45.22 313 ARG A O 1
ATOM 2483 N N . THR A 1 314 ? 20.371 -28.701 -18.666 1.00 48.62 314 THR A N 1
ATOM 2484 C CA . THR A 1 314 ? 19.783 -27.619 -19.458 1.00 48.62 314 THR A CA 1
ATOM 2485 C C . THR A 1 314 ? 18.543 -27.075 -18.744 1.00 48.62 314 THR A C 1
ATOM 2487 O O . THR A 1 314 ? 17.697 -27.882 -18.335 1.00 48.62 314 THR A O 1
ATOM 2490 N N . PRO A 1 315 ? 18.402 -25.749 -18.572 1.00 43.22 315 PRO A N 1
ATOM 2491 C CA . PRO A 1 315 ? 17.204 -25.175 -17.985 1.00 43.22 315 PRO A CA 1
ATOM 2492 C C . PRO A 1 315 ? 16.035 -25.440 -18.935 1.00 43.22 315 PRO A C 1
ATOM 2494 O O . PRO A 1 315 ? 15.820 -24.728 -19.913 1.00 43.22 315 PRO A O 1
ATOM 2497 N N . HIS A 1 316 ? 15.272 -26.494 -18.652 1.00 39.03 316 HIS A N 1
ATOM 2498 C CA . HIS A 1 316 ? 13.918 -26.618 -19.158 1.00 39.03 316 HIS A CA 1
ATOM 2499 C C . HIS A 1 316 ? 13.129 -25.482 -18.513 1.00 39.03 316 HIS A C 1
ATOM 2501 O O . HIS A 1 316 ? 12.690 -25.581 -17.366 1.00 39.03 316 HIS A O 1
ATOM 2507 N N . TYR A 1 317 ? 12.986 -24.378 -19.243 1.00 44.69 317 TYR A N 1
ATOM 2508 C CA . TYR A 1 317 ? 11.962 -23.386 -18.967 1.00 44.69 317 TYR A CA 1
ATOM 2509 C C . TYR A 1 317 ? 10.620 -24.107 -19.088 1.00 44.69 317 TYR A C 1
ATOM 2511 O O . TYR A 1 317 ? 10.071 -24.251 -20.179 1.00 44.69 317 TYR A O 1
ATOM 2519 N N . GLN A 1 318 ? 10.107 -24.625 -17.972 1.00 37.62 318 GLN A N 1
ATOM 2520 C CA . GLN A 1 318 ? 8.697 -24.951 -17.893 1.00 37.62 318 GLN A CA 1
ATOM 2521 C C . GLN A 1 318 ? 7.960 -23.623 -17.985 1.00 37.62 318 GLN A C 1
ATOM 2523 O O . GLN A 1 318 ? 7.915 -22.846 -17.032 1.00 37.62 318 GLN A O 1
ATOM 2528 N N . ILE A 1 319 ? 7.444 -23.349 -19.179 1.00 45.22 319 ILE A N 1
ATOM 2529 C CA . ILE A 1 319 ? 6.424 -22.341 -19.413 1.00 45.22 319 ILE A CA 1
ATOM 2530 C C . ILE A 1 319 ? 5.242 -22.786 -18.559 1.00 45.22 319 ILE A C 1
ATOM 2532 O O . ILE A 1 319 ? 4.455 -23.647 -18.951 1.00 45.22 319 ILE A O 1
ATOM 2536 N N . THR A 1 320 ? 5.155 -22.259 -17.341 1.00 45.19 320 THR A N 1
ATOM 2537 C CA . THR A 1 320 ? 3.943 -22.352 -16.548 1.00 45.19 320 THR A CA 1
ATOM 2538 C C . THR A 1 320 ? 2.882 -21.602 -17.334 1.00 45.19 320 THR A C 1
ATOM 2540 O O . THR A 1 320 ? 2.884 -20.374 -17.413 1.00 45.19 320 THR A O 1
ATOM 2543 N N . HIS A 1 321 ? 2.006 -22.359 -17.995 1.00 36.16 321 HIS A N 1
ATOM 2544 C CA . HIS A 1 321 ? 0.780 -21.823 -18.555 1.00 36.16 321 HIS A CA 1
ATOM 2545 C C . HIS A 1 321 ? 0.056 -21.102 -17.418 1.00 36.16 321 HIS A C 1
ATOM 2547 O O . HIS A 1 321 ? -0.444 -21.723 -16.483 1.00 36.16 321 HIS A O 1
ATOM 2553 N N . VAL A 1 322 ? 0.057 -19.770 -17.470 1.00 37.88 322 VAL A N 1
ATOM 2554 C CA . VAL A 1 322 ? -0.798 -18.944 -16.625 1.00 37.88 322 VAL A CA 1
ATOM 2555 C C . VAL A 1 322 ? -2.214 -19.205 -17.115 1.00 37.88 322 VAL A C 1
ATOM 2557 O O . VAL A 1 322 ? -2.674 -18.616 -18.092 1.00 37.88 322 VAL A O 1
ATOM 2560 N N . GLU A 1 323 ? -2.867 -20.176 -16.486 1.00 37.81 323 GLU A N 1
ATOM 2561 C CA . GLU A 1 323 ? -4.256 -20.516 -16.733 1.00 37.81 323 GLU A CA 1
ATOM 2562 C C . GLU A 1 323 ? -5.106 -19.336 -16.253 1.00 37.81 323 GLU A C 1
ATOM 2564 O O . GLU A 1 323 ? -5.335 -19.123 -15.061 1.00 37.81 323 GLU A O 1
ATOM 2569 N N . PHE A 1 324 ? -5.497 -18.483 -17.200 1.00 44.91 324 PHE A N 1
ATOM 2570 C CA . PHE A 1 324 ? -6.464 -17.432 -16.940 1.00 44.91 324 PHE A CA 1
ATOM 2571 C C . PHE A 1 324 ? -7.799 -18.111 -16.632 1.00 44.91 324 PHE A C 1
ATOM 2573 O O . PHE A 1 324 ? -8.296 -18.843 -17.490 1.00 44.91 324 PHE A O 1
ATOM 2580 N N . PRO A 1 325 ? -8.403 -17.885 -15.449 1.00 47.25 325 PRO A N 1
ATOM 2581 C CA . PRO A 1 325 ? -9.692 -18.475 -15.137 1.00 47.25 325 PRO A CA 1
ATOM 2582 C C . PRO A 1 325 ? -10.697 -18.017 -16.192 1.00 47.25 325 PRO A C 1
ATOM 2584 O O . PRO A 1 325 ? -10.945 -16.815 -16.353 1.00 47.25 325 PRO A O 1
ATOM 2587 N N . ALA A 1 326 ? -11.239 -18.990 -16.929 1.00 44.50 326 ALA A N 1
ATOM 2588 C CA . ALA A 1 326 ? -12.331 -18.778 -17.857 1.00 44.50 326 ALA A CA 1
ATOM 2589 C C . ALA A 1 326 ? -13.432 -18.027 -17.106 1.00 44.50 326 ALA A C 1
ATOM 2591 O O . ALA A 1 326 ? -13.950 -18.482 -16.086 1.00 44.50 326 ALA A O 1
ATOM 2592 N N . SER A 1 327 ? -13.722 -16.818 -17.574 1.00 44.75 327 SER A N 1
ATOM 2593 C CA . SER A 1 327 ? -14.813 -16.017 -17.046 1.00 44.75 327 SER A CA 1
ATOM 2594 C C . SER A 1 327 ? -16.094 -16.752 -17.421 1.00 44.75 327 SER A C 1
ATOM 2596 O O . SER A 1 327 ? -16.480 -16.743 -18.587 1.00 44.75 327 SER A O 1
ATOM 2598 N N . SER A 1 328 ? -16.709 -17.440 -16.463 1.00 41.00 328 SER A N 1
ATOM 2599 C CA . SER A 1 328 ? -18.063 -17.955 -16.619 1.00 41.00 328 SER A CA 1
ATOM 2600 C C . SER A 1 328 ? -18.989 -16.773 -16.916 1.00 41.00 328 SER A C 1
ATOM 2602 O O . SER A 1 328 ? -19.064 -15.814 -16.142 1.00 41.00 328 SER A O 1
ATOM 2604 N N . ILE A 1 329 ? -19.593 -16.816 -18.104 1.00 43.97 329 ILE A N 1
ATOM 2605 C CA . ILE A 1 329 ? -20.606 -15.868 -18.586 1.00 43.97 329 ILE A CA 1
ATOM 2606 C C . ILE A 1 329 ? -21.909 -16.085 -17.823 1.00 43.97 329 ILE A C 1
ATOM 2608 O O . ILE A 1 329 ? -22.257 -17.267 -17.604 1.00 43.97 329 ILE A O 1
#

pLDDT: mean 71.75, std 23.39, range [32.34, 98.31]

Organism: Thanatephorus cucumeris (strain AG1-IA) (NCBI:txid983506)